Protein AF-A0A438FGP6-F1 (afdb_monomer)

Secondary structure (DSSP, 8-state):
-------------HHHHHHHHHHHHHHHTHHHHTTSEEEEEES-THHHHHTT-SS--HHHHHHHHHHTTSEEEEEE--GGG-HHHHHHHH------S---------TTHHHH--SS--TTHHHHHHHHH----TT--HHHHHHHHHHHTTEEEETTEEEEE-TTS-EEE---HHHHHHHHHHHHSTT----------

Radius of gyration: 23.8 Å; Cα contacts (8 Å, |Δi|>4): 118; chains: 1; bounding box: 54×70×53 Å

Structure (mmCIF, N/CA/C/O backbone):
data_AF-A0A438FGP6-F1
#
_entry.id   AF-A0A438FGP6-F1
#
loop_
_atom_site.group_PDB
_atom_site.id
_atom_site.type_symbol
_atom_site.label_atom_id
_atom_site.label_alt_id
_atom_site.label_comp_id
_atom_site.label_asym_id
_atom_site.label_entity_id
_atom_site.label_seq_id
_atom_site.pdbx_PDB_ins_code
_atom_site.Cartn_x
_atom_site.Cartn_y
_atom_site.Cartn_z
_atom_site.occupancy
_atom_site.B_iso_or_equiv
_atom_site.auth_seq_id
_atom_site.auth_comp_id
_atom_site.auth_asym_id
_atom_site.auth_atom_id
_atom_site.pdbx_PDB_model_num
ATOM 1 N N . MET A 1 1 ? 32.214 9.282 19.783 1.00 31.03 1 MET A N 1
ATOM 2 C CA . MET A 1 1 ? 31.264 10.407 19.892 1.00 31.03 1 MET A CA 1
ATOM 3 C C . MET A 1 1 ? 29.880 9.803 19.724 1.00 31.03 1 MET A C 1
ATOM 5 O O . MET A 1 1 ? 29.550 9.346 18.640 1.00 31.03 1 MET A O 1
ATOM 9 N N . GLN A 1 2 ? 29.180 9.620 20.843 1.00 30.45 2 GLN A N 1
ATOM 10 C CA . GLN A 1 2 ? 27.935 8.862 20.960 1.00 30.45 2 GLN A CA 1
ATOM 11 C C . GLN A 1 2 ? 26.776 9.736 20.455 1.00 30.45 2 GLN A C 1
ATOM 13 O O . GLN A 1 2 ? 26.395 10.686 21.133 1.00 30.45 2 GLN A O 1
ATOM 18 N N . ALA A 1 3 ? 26.237 9.461 19.268 1.00 31.70 3 ALA A N 1
ATOM 19 C CA . ALA A 1 3 ? 25.039 10.134 18.772 1.00 31.70 3 ALA A CA 1
ATOM 20 C C . ALA A 1 3 ? 23.804 9.261 19.047 1.00 31.70 3 ALA A C 1
ATOM 22 O O . ALA A 1 3 ? 23.460 8.378 18.274 1.00 31.70 3 ALA A O 1
ATOM 23 N N . ASN A 1 4 ? 23.199 9.498 20.213 1.00 30.03 4 ASN A N 1
ATOM 24 C CA . ASN A 1 4 ? 21.752 9.549 20.442 1.00 30.03 4 ASN A CA 1
ATOM 25 C C . ASN A 1 4 ? 20.864 8.529 19.684 1.00 30.03 4 ASN A C 1
ATOM 27 O O . ASN A 1 4 ? 20.203 8.872 18.709 1.00 30.03 4 ASN A O 1
ATOM 31 N N . ILE A 1 5 ? 20.765 7.298 20.197 1.00 36.38 5 ILE A N 1
ATOM 32 C CA . ILE A 1 5 ? 19.679 6.353 19.839 1.00 36.38 5 ILE A CA 1
ATOM 33 C C . ILE A 1 5 ? 18.475 6.497 20.801 1.00 36.38 5 ILE A C 1
ATOM 35 O O . ILE A 1 5 ? 17.412 5.917 20.602 1.00 36.38 5 ILE A O 1
ATOM 39 N N . GLU A 1 6 ? 18.568 7.359 21.813 1.00 34.00 6 GLU A N 1
ATOM 40 C CA . GLU A 1 6 ? 17.456 7.671 22.709 1.00 34.00 6 GLU A CA 1
ATOM 41 C C . GLU A 1 6 ? 16.771 8.975 22.290 1.00 34.00 6 GLU A C 1
ATOM 43 O O . GLU A 1 6 ? 17.178 10.050 22.722 1.00 34.00 6 GLU A O 1
ATOM 48 N N . ARG A 1 7 ? 15.738 8.886 21.437 1.00 31.00 7 ARG A N 1
ATOM 49 C CA . ARG A 1 7 ? 14.514 9.732 21.433 1.00 31.00 7 ARG A CA 1
ATOM 50 C C . ARG A 1 7 ? 13.788 9.651 20.091 1.00 31.00 7 ARG A C 1
ATOM 52 O O . ARG A 1 7 ? 13.713 10.609 19.331 1.00 31.00 7 ARG A O 1
ATOM 59 N N . SER A 1 8 ? 13.151 8.515 19.852 1.00 33.94 8 SER A N 1
ATOM 60 C CA . SER A 1 8 ? 11.838 8.532 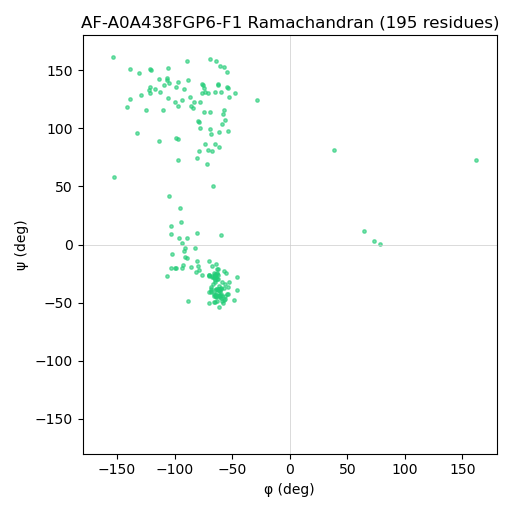19.209 1.00 33.94 8 SER A CA 1
ATOM 61 C C . SER A 1 8 ? 11.052 7.303 19.640 1.00 33.94 8 SER A C 1
ATOM 63 O O . SER A 1 8 ? 10.605 6.492 18.836 1.00 33.94 8 SER A O 1
ATOM 65 N N . SER A 1 9 ? 10.847 7.156 20.949 1.00 39.50 9 SER A N 1
ATOM 66 C CA . SER A 1 9 ? 9.599 6.564 21.419 1.00 39.50 9 SER A CA 1
ATOM 67 C C . SER A 1 9 ? 8.487 7.498 20.936 1.00 39.50 9 SER A C 1
ATOM 69 O O . SER A 1 9 ? 8.106 8.450 21.613 1.00 39.50 9 SER A O 1
ATOM 71 N N . LYS A 1 10 ? 8.057 7.314 19.681 1.00 55.91 10 LYS A N 1
ATOM 72 C CA . LYS A 1 10 ? 6.969 8.074 19.072 1.00 55.91 10 LYS A CA 1
ATOM 73 C C . LYS A 1 10 ? 5.758 7.884 19.989 1.00 55.91 10 LYS A C 1
ATOM 75 O O . LYS A 1 10 ? 5.194 6.797 20.066 1.00 55.91 10 LYS A O 1
ATOM 80 N N . ASN A 1 11 ? 5.386 8.920 20.737 1.00 64.38 11 ASN A N 1
ATOM 81 C CA . ASN A 1 11 ? 4.202 8.885 21.588 1.00 64.38 11 ASN A CA 1
ATOM 82 C C . ASN A 1 11 ? 2.970 8.966 20.680 1.00 64.38 11 ASN A C 1
ATOM 84 O O . ASN A 1 11 ? 2.489 10.057 20.380 1.00 64.38 11 ASN A O 1
ATOM 88 N N . TYR A 1 12 ? 2.505 7.820 20.178 1.00 67.56 12 TYR A N 1
ATOM 89 C CA . TYR A 1 12 ? 1.258 7.746 19.422 1.00 67.56 12 TYR A CA 1
ATOM 90 C C . TYR A 1 12 ? 0.080 7.947 20.365 1.00 67.56 12 TYR A C 1
ATOM 92 O O . TYR A 1 12 ? -0.039 7.276 21.396 1.00 67.56 12 TYR A O 1
ATOM 100 N N . THR A 1 13 ? -0.812 8.844 19.973 1.00 78.06 13 THR A N 1
ATOM 101 C CA . THR A 1 13 ? -2.144 8.936 20.568 1.00 78.06 13 THR A CA 1
ATOM 102 C C . THR A 1 13 ? -2.938 7.660 20.274 1.00 78.06 13 THR A C 1
ATOM 104 O O . THR A 1 13 ? -2.640 6.945 19.317 1.00 78.06 13 THR A O 1
ATOM 107 N N . THR A 1 14 ? -3.956 7.353 21.079 1.00 77.19 14 THR A N 1
ATOM 108 C CA . THR A 1 14 ? -4.804 6.162 20.882 1.00 77.19 14 THR A CA 1
ATOM 109 C C . THR A 1 14 ? -5.390 6.109 19.468 1.00 77.19 14 THR A C 1
ATOM 111 O O . THR A 1 14 ? -5.294 5.084 18.805 1.00 77.19 14 THR A O 1
ATOM 114 N N . THR A 1 15 ? -5.864 7.246 18.951 1.00 77.62 15 THR A N 1
ATOM 115 C CA . THR A 1 15 ? -6.381 7.359 17.579 1.00 77.62 15 THR A CA 1
ATOM 116 C C . THR A 1 15 ? -5.309 7.082 16.519 1.00 77.62 15 THR A C 1
ATOM 118 O O . THR A 1 15 ? -5.593 6.436 15.516 1.00 77.62 15 THR A O 1
ATOM 121 N N . GLU A 1 16 ? -4.064 7.529 16.724 1.00 79.25 16 GLU A N 1
ATOM 122 C CA . GLU A 1 16 ? -2.966 7.225 15.795 1.00 79.25 16 GLU A CA 1
ATOM 123 C C . GLU A 1 16 ? -2.592 5.739 15.810 1.00 79.25 16 GLU A C 1
ATOM 125 O O . GLU A 1 16 ? -2.273 5.194 14.760 1.00 79.25 16 GLU A O 1
A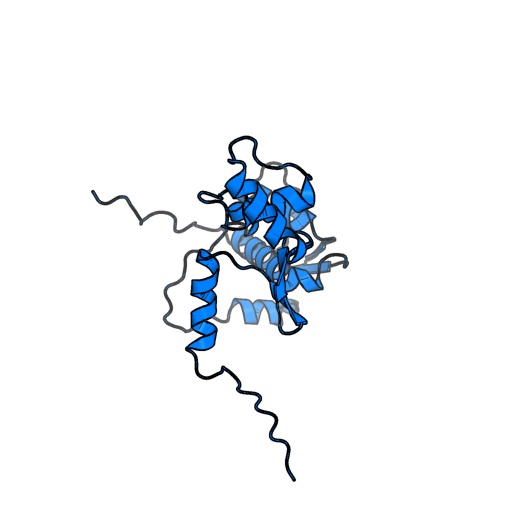TOM 130 N N . LYS A 1 17 ? -2.644 5.074 16.972 1.00 79.62 17 LYS A N 1
ATOM 131 C CA . LYS A 1 17 ? -2.367 3.631 17.074 1.00 79.62 17 LYS A CA 1
ATOM 132 C C . LYS A 1 17 ? -3.409 2.802 16.338 1.00 79.62 17 LYS A C 1
ATOM 134 O O . LYS A 1 17 ? -3.059 1.855 15.645 1.00 79.62 17 LYS A O 1
ATOM 139 N N . GLU A 1 18 ? -4.675 3.159 16.483 1.00 81.50 18 GLU A N 1
ATOM 140 C CA . GLU A 1 18 ? -5.752 2.443 15.808 1.00 81.50 18 GLU A CA 1
ATOM 141 C C . GLU A 1 18 ? -5.746 2.679 14.300 1.00 81.50 18 GLU A C 1
ATOM 143 O O . GLU A 1 18 ? -5.896 1.732 13.533 1.00 81.50 18 GLU A O 1
ATOM 148 N N . LEU A 1 19 ? -5.495 3.916 13.860 1.00 82.81 19 LEU A N 1
ATOM 149 C CA . LEU A 1 19 ? -5.315 4.206 12.439 1.00 82.81 19 LEU A CA 1
ATOM 150 C C . LEU A 1 19 ? -4.154 3.403 11.854 1.00 82.81 19 LEU A C 1
ATOM 152 O O . LEU A 1 19 ? -4.282 2.812 10.786 1.00 82.81 19 LEU A O 1
ATOM 156 N N . LEU A 1 20 ? -3.035 3.349 12.573 1.00 82.06 20 LEU A N 1
ATOM 157 C CA . LEU A 1 20 ? -1.886 2.561 12.164 1.00 82.06 20 LEU A CA 1
ATOM 158 C C . LEU A 1 20 ? -2.216 1.065 12.082 1.00 82.06 20 LEU A C 1
ATOM 160 O O . LEU A 1 20 ? -1.770 0.405 11.152 1.00 82.06 20 LEU A O 1
ATOM 164 N N . ALA A 1 21 ? -3.015 0.528 13.007 1.00 82.94 21 ALA A N 1
ATOM 165 C CA . ALA A 1 21 ? -3.455 -0.864 12.942 1.00 82.94 21 ALA A CA 1
ATOM 166 C C . ALA A 1 21 ? -4.277 -1.146 11.671 1.00 82.94 21 ALA A C 1
ATOM 168 O O . ALA A 1 21 ? -4.090 -2.186 11.040 1.00 82.94 21 ALA A O 1
ATOM 169 N N . VAL A 1 22 ? -5.134 -0.204 11.258 1.00 84.50 22 VAL A N 1
ATOM 170 C CA . VAL A 1 22 ? -5.880 -0.295 9.992 1.00 84.50 22 VAL A CA 1
ATOM 171 C C . VAL A 1 22 ? -4.930 -0.256 8.795 1.00 84.50 22 VAL A C 1
ATOM 173 O O . VAL A 1 22 ? -5.007 -1.134 7.940 1.00 84.50 22 VAL A O 1
ATOM 176 N N . VAL A 1 23 ? -4.011 0.713 8.750 1.00 85.62 23 VAL A N 1
ATOM 177 C CA . VAL A 1 23 ? -3.001 0.836 7.682 1.00 85.62 23 VAL A CA 1
ATOM 178 C C . VAL A 1 23 ? -2.176 -0.445 7.563 1.00 85.62 23 VAL A C 1
ATOM 180 O O . VAL A 1 23 ? -2.031 -0.985 6.470 1.00 85.62 23 VAL A O 1
ATOM 183 N N . PHE A 1 24 ? -1.701 -0.975 8.690 1.00 83.19 24 PHE A N 1
ATOM 184 C CA . PHE A 1 24 ? -0.925 -2.209 8.738 1.00 83.19 24 PHE A CA 1
ATOM 185 C C . PHE A 1 24 ? -1.717 -3.411 8.215 1.00 83.19 24 PHE A C 1
ATOM 187 O O . PHE A 1 24 ? -1.186 -4.211 7.450 1.00 83.19 24 PHE A O 1
ATOM 194 N N . ALA A 1 25 ? -2.988 -3.549 8.602 1.00 85.38 25 ALA A N 1
ATOM 195 C CA . ALA A 1 25 ? -3.833 -4.630 8.105 1.00 85.38 25 ALA A CA 1
ATOM 196 C C . ALA A 1 25 ? -4.057 -4.522 6.588 1.00 85.38 25 ALA A C 1
ATOM 198 O O . ALA A 1 25 ? -3.934 -5.520 5.880 1.00 85.38 25 ALA A O 1
ATOM 199 N N . LEU A 1 26 ? -4.345 -3.323 6.080 1.00 85.62 26 LEU A N 1
ATOM 200 C CA . LEU A 1 26 ? -4.570 -3.103 4.650 1.00 85.62 26 LEU A CA 1
ATOM 201 C C . LEU A 1 26 ? -3.318 -3.396 3.821 1.00 85.62 26 LEU A C 1
ATOM 203 O O . LEU A 1 26 ? -3.417 -4.100 2.821 1.00 85.62 26 LEU A O 1
ATOM 207 N N . ASP A 1 27 ? -2.146 -2.944 4.269 1.00 83.19 27 ASP A N 1
ATOM 208 C CA . ASP A 1 27 ? -0.874 -3.249 3.610 1.00 83.19 27 ASP A CA 1
ATOM 209 C C . ASP A 1 27 ? -0.567 -4.756 3.651 1.00 83.19 27 ASP A C 1
ATOM 211 O O . ASP A 1 27 ? -0.271 -5.383 2.631 1.00 83.19 27 ASP A O 1
ATOM 215 N N . LYS A 1 28 ? -0.758 -5.396 4.814 1.00 83.56 28 LYS A N 1
ATOM 216 C CA . LYS A 1 28 ? -0.515 -6.835 4.986 1.00 83.56 28 LYS A CA 1
ATOM 217 C C . LYS A 1 28 ? -1.370 -7.698 4.061 1.00 83.56 28 LYS A C 1
ATOM 219 O O . LYS A 1 28 ? -0.904 -8.734 3.583 1.00 83.56 28 LYS A O 1
ATOM 224 N N . PHE A 1 29 ? -2.615 -7.292 3.834 1.00 84.06 29 PHE A N 1
ATOM 225 C CA . PHE A 1 29 ? -3.568 -8.000 2.986 1.00 84.06 29 PHE A CA 1
ATOM 226 C C . PHE A 1 29 ? -3.739 -7.343 1.610 1.00 84.06 29 PHE A C 1
ATOM 228 O O . PHE A 1 29 ? -4.671 -7.701 0.891 1.00 84.06 29 PHE A O 1
ATOM 235 N N . ARG A 1 30 ? -2.826 -6.447 1.203 1.00 84.44 30 ARG A N 1
ATOM 236 C CA . ARG A 1 30 ? -2.913 -5.663 -0.041 1.00 84.44 30 ARG A CA 1
ATOM 237 C C . ARG A 1 30 ? -3.236 -6.529 -1.256 1.00 84.44 30 ARG A C 1
ATOM 239 O O . ARG A 1 30 ? -4.195 -6.246 -1.964 1.00 84.44 30 ARG A O 1
ATOM 246 N N . ALA A 1 31 ? -2.535 -7.649 -1.432 1.00 83.75 31 ALA A N 1
ATOM 247 C CA . ALA A 1 31 ? -2.749 -8.579 -2.549 1.00 83.75 31 ALA A CA 1
ATOM 248 C C . ALA A 1 31 ? -4.184 -9.144 -2.664 1.00 83.75 31 ALA A C 1
ATOM 250 O O . ALA A 1 31 ? -4.580 -9.577 -3.741 1.00 83.75 31 ALA A O 1
ATOM 251 N N . TYR A 1 32 ? -4.956 -9.147 -1.575 1.00 86.44 32 TYR A N 1
ATOM 252 C CA . TYR A 1 32 ? -6.350 -9.606 -1.551 1.00 86.44 32 TYR A CA 1
ATOM 253 C C . TYR A 1 32 ? -7.362 -8.460 -1.624 1.00 86.44 32 TYR A C 1
ATOM 255 O O . TYR A 1 32 ? -8.533 -8.692 -1.912 1.00 86.44 32 TYR A O 1
ATOM 263 N N . LEU A 1 33 ? -6.928 -7.246 -1.295 1.00 87.19 33 LEU A N 1
ATOM 264 C CA . LEU A 1 33 ? -7.794 -6.100 -1.042 1.00 87.19 33 LEU A CA 1
ATOM 265 C C . LEU A 1 33 ? -7.769 -5.072 -2.177 1.00 87.19 33 LEU A C 1
ATOM 267 O O . LEU A 1 33 ? -8.764 -4.378 -2.381 1.00 87.19 33 LEU A O 1
ATOM 271 N N . VAL A 1 34 ? -6.673 -4.986 -2.938 1.00 86.50 34 VAL A N 1
ATOM 272 C CA . VAL A 1 34 ? -6.586 -4.087 -4.097 1.00 86.50 34 VAL A CA 1
ATOM 273 C C . VAL A 1 34 ? -7.675 -4.435 -5.116 1.00 86.50 34 VAL A C 1
ATOM 275 O O . VAL A 1 34 ? -7.868 -5.594 -5.479 1.00 86.50 34 VAL A O 1
ATOM 278 N N . GLY A 1 35 ? -8.401 -3.411 -5.573 1.00 84.62 35 GLY A N 1
ATOM 279 C CA . GLY A 1 35 ? -9.484 -3.543 -6.553 1.00 84.62 35 GLY A CA 1
ATOM 280 C C . GLY A 1 35 ? -10.819 -4.051 -5.994 1.00 84.62 35 GLY A C 1
ATOM 281 O O . GLY A 1 35 ? -11.775 -4.180 -6.756 1.00 84.62 35 GLY A O 1
ATOM 282 N N . SER A 1 36 ? -10.909 -4.322 -4.688 1.00 88.62 36 SER A N 1
ATOM 283 C CA . SER A 1 36 ? -12.155 -4.705 -4.013 1.00 88.62 36 SER A CA 1
ATOM 284 C C . SER A 1 36 ? -12.703 -3.561 -3.160 1.00 88.62 36 SER A C 1
ATOM 286 O O . SER A 1 36 ? -11.941 -2.756 -2.632 1.00 88.62 36 SER A O 1
ATOM 288 N N . PHE A 1 37 ? -14.027 -3.520 -2.977 1.00 90.19 37 PHE A N 1
ATOM 289 C CA . PHE A 1 37 ? -14.664 -2.606 -2.026 1.00 90.19 37 PHE A CA 1
ATOM 290 C C . PHE A 1 37 ? -14.512 -3.137 -0.595 1.00 90.19 37 PHE A C 1
ATOM 292 O O . PHE A 1 37 ? -14.952 -4.248 -0.286 1.00 90.19 37 PHE A O 1
ATOM 299 N N . ILE A 1 38 ? -13.910 -2.342 0.287 1.00 90.44 38 ILE A N 1
ATOM 300 C CA . ILE A 1 38 ? -13.528 -2.746 1.644 1.00 90.44 38 ILE A CA 1
ATOM 301 C C . ILE A 1 38 ? -14.364 -1.982 2.662 1.00 90.44 38 ILE A C 1
ATOM 303 O O . ILE A 1 38 ? -14.443 -0.757 2.638 1.00 90.44 38 ILE A O 1
ATOM 307 N N . ILE A 1 39 ? -14.938 -2.694 3.631 1.00 88.94 39 ILE A N 1
ATOM 308 C CA . ILE A 1 39 ? -15.621 -2.072 4.769 1.00 88.94 39 ILE A CA 1
ATOM 309 C C . ILE A 1 39 ? -14.787 -2.308 6.024 1.00 88.94 39 ILE A C 1
ATOM 311 O O . ILE A 1 39 ? -14.637 -3.444 6.472 1.00 88.94 39 ILE A O 1
ATOM 315 N N . VAL A 1 40 ? -14.272 -1.228 6.610 1.00 87.56 40 VAL A N 1
ATOM 316 C CA . VAL A 1 40 ? -13.527 -1.275 7.872 1.00 87.56 40 VAL A CA 1
ATOM 317 C C . VAL A 1 40 ? -14.474 -0.919 9.009 1.00 87.56 40 VAL A C 1
ATOM 319 O O . VAL A 1 40 ? -15.020 0.184 9.048 1.00 87.56 40 VAL A O 1
ATOM 322 N N . PHE A 1 41 ? -14.661 -1.851 9.941 1.00 86.88 41 PHE A N 1
ATOM 323 C CA . PHE A 1 41 ? -15.410 -1.608 11.171 1.00 86.88 41 PHE A CA 1
ATOM 324 C C . PHE A 1 41 ? -14.456 -1.192 12.289 1.00 86.88 41 PHE A C 1
ATOM 326 O O . PHE A 1 41 ? -13.518 -1.918 12.608 1.00 86.88 41 PHE A O 1
ATOM 333 N N . THR A 1 42 ? -14.711 -0.036 12.893 1.00 84.31 42 THR A N 1
ATOM 334 C CA . THR A 1 42 ? -13.956 0.489 14.039 1.00 84.31 42 THR A CA 1
ATOM 335 C C . THR A 1 42 ? -14.920 0.939 15.126 1.00 84.31 42 THR A C 1
ATOM 337 O O . THR A 1 42 ? -16.014 1.402 14.824 1.00 84.31 42 THR A O 1
ATOM 340 N N . ASP A 1 43 ? -14.526 0.807 16.385 1.00 80.44 43 ASP A N 1
ATOM 341 C CA . ASP A 1 43 ? -15.237 1.348 17.544 1.00 80.44 43 ASP A CA 1
ATOM 342 C C . ASP A 1 43 ? -14.806 2.775 17.910 1.00 80.44 43 ASP A C 1
ATOM 344 O O . ASP A 1 43 ? -15.288 3.346 18.892 1.00 80.44 43 ASP A O 1
ATOM 348 N N . HIS A 1 44 ? -13.944 3.385 17.092 1.00 75.50 44 HIS A N 1
ATOM 349 C CA . HIS A 1 44 ? -13.432 4.728 17.302 1.00 75.50 44 HIS A CA 1
ATOM 350 C C . HIS A 1 44 ? -13.922 5.681 16.218 1.00 75.50 44 HIS A C 1
ATOM 352 O O . HIS A 1 44 ? -13.264 5.962 15.213 1.00 75.50 44 HIS A O 1
ATOM 358 N N . SER A 1 45 ? -15.081 6.271 16.496 1.00 71.12 45 SER A N 1
ATOM 359 C CA . SER A 1 45 ? -15.721 7.308 15.679 1.00 71.12 45 SER A CA 1
ATOM 360 C C . SER A 1 45 ? -14.793 8.439 15.200 1.00 71.12 45 SER A C 1
ATOM 362 O O . SER A 1 45 ? -15.024 8.999 14.129 1.00 71.12 45 SER A O 1
ATOM 364 N N . ALA A 1 46 ? -13.717 8.763 15.930 1.00 71.19 46 ALA A N 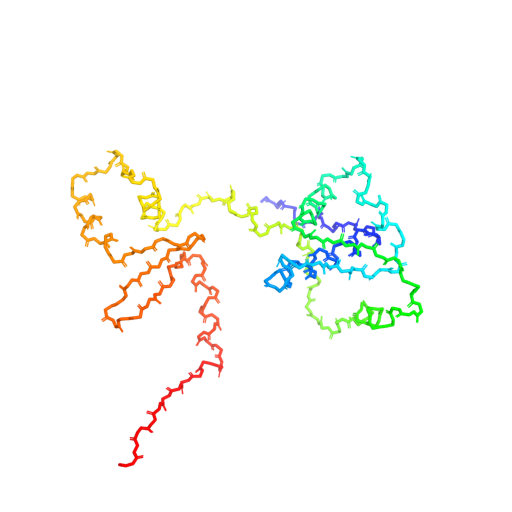1
ATOM 365 C CA . ALA A 1 46 ? -12.734 9.772 15.528 1.00 71.19 46 ALA A CA 1
ATOM 366 C C . ALA A 1 46 ? -12.005 9.427 14.215 1.00 71.19 46 ALA A C 1
ATOM 368 O O . ALA A 1 46 ? -11.658 10.341 13.467 1.00 71.19 46 ALA A O 1
ATOM 369 N N . LEU A 1 47 ? -11.827 8.140 13.888 1.00 74.81 47 LEU A N 1
ATOM 370 C CA . LEU A 1 47 ? -11.205 7.709 12.629 1.00 74.81 47 LEU A CA 1
ATOM 371 C C . LEU A 1 47 ? -12.036 8.105 11.406 1.00 74.81 47 LEU A C 1
ATOM 373 O O . LEU A 1 47 ? -11.471 8.464 10.374 1.00 74.81 47 LEU A O 1
ATOM 377 N N . LYS A 1 48 ? -13.369 8.141 11.540 1.00 75.44 48 LYS A N 1
ATOM 378 C CA . LYS A 1 48 ? -14.275 8.602 10.478 1.00 75.44 48 LYS A CA 1
ATOM 379 C C . LYS A 1 48 ? -13.983 10.048 10.068 1.00 75.44 48 LYS A C 1
ATOM 381 O O . LYS A 1 48 ? -14.045 10.379 8.890 1.00 75.44 48 LYS A O 1
ATOM 386 N N . TYR A 1 49 ? -13.657 10.899 11.040 1.00 71.62 49 TYR A N 1
ATOM 387 C CA . TYR A 1 49 ? -13.377 12.319 10.815 1.00 71.62 49 TYR A CA 1
ATOM 388 C C . TYR A 1 49 ? -11.921 12.586 10.424 1.00 71.62 49 TYR A C 1
ATOM 390 O O . TYR A 1 49 ? -11.612 13.637 9.860 1.00 71.62 49 TYR A O 1
ATOM 398 N N . LEU A 1 50 ? -11.021 11.645 10.709 1.00 71.56 50 LEU A N 1
ATOM 399 C CA . LEU A 1 50 ? -9.590 11.812 10.492 1.00 71.56 50 LEU A CA 1
ATOM 400 C C . LEU A 1 50 ? -9.244 11.863 8.996 1.00 71.56 50 LEU A C 1
ATOM 402 O O . LEU A 1 50 ? -8.464 12.720 8.595 1.00 71.56 50 LEU A O 1
ATOM 406 N N . LEU A 1 51 ? -9.910 11.052 8.166 1.00 67.38 51 LEU A N 1
ATOM 407 C CA . LEU A 1 51 ? -9.762 11.088 6.702 1.00 67.38 51 LEU A CA 1
ATOM 408 C C . LEU A 1 51 ? -10.244 12.402 6.067 1.00 67.38 51 LEU A C 1
ATOM 410 O O . LEU A 1 51 ? -9.784 12.779 4.996 1.00 67.38 51 LEU A O 1
ATOM 414 N N . THR A 1 52 ? -11.168 13.106 6.724 1.00 68.50 52 THR A N 1
ATOM 415 C CA . THR A 1 52 ? -11.733 14.372 6.227 1.00 68.50 52 THR A CA 1
ATOM 416 C C . THR A 1 52 ? -10.987 15.610 6.725 1.00 68.50 52 THR A C 1
ATOM 418 O O . THR A 1 52 ? -11.311 16.726 6.325 1.00 68.50 52 THR A O 1
ATOM 421 N N . LYS A 1 53 ? -10.010 15.449 7.627 1.00 68.56 53 LYS A N 1
ATOM 422 C CA . LYS A 1 53 ? -9.325 16.578 8.258 1.00 68.56 53 LYS A CA 1
ATOM 423 C C . LYS A 1 53 ? -8.163 17.066 7.389 1.00 68.56 53 LYS A C 1
ATOM 425 O O . LYS A 1 53 ? -7.202 16.340 7.169 1.00 68.56 53 LYS A O 1
ATOM 430 N N . GLN A 1 54 ? -8.239 18.326 6.960 1.00 54.62 54 GLN A N 1
ATOM 431 C CA . GLN A 1 54 ? -7.258 18.959 6.068 1.00 54.62 54 GLN A CA 1
ATOM 432 C C . GLN A 1 54 ? -5.944 19.355 6.786 1.00 54.62 54 GLN A C 1
ATOM 434 O O . GLN A 1 54 ? -4.883 19.341 6.169 1.00 54.62 54 GLN A O 1
ATOM 439 N N . ASP A 1 55 ? -5.988 19.610 8.103 1.00 55.78 55 ASP A N 1
ATOM 440 C CA . ASP A 1 55 ? -4.823 19.963 8.939 1.00 55.78 55 ASP A CA 1
ATOM 441 C C . ASP A 1 55 ? -4.252 18.747 9.683 1.00 55.78 55 ASP A C 1
ATOM 443 O O . ASP A 1 55 ? -4.432 18.560 10.896 1.00 55.78 55 ASP A O 1
ATOM 447 N N . ALA A 1 56 ? -3.585 17.881 8.929 1.00 63.88 56 ALA A N 1
ATOM 448 C CA . ALA A 1 56 ? -2.986 16.652 9.423 1.00 63.88 56 ALA A CA 1
ATOM 449 C C . ALA A 1 56 ? -1.455 16.794 9.527 1.00 63.88 56 ALA A C 1
ATOM 451 O O . ALA A 1 56 ? -0.802 17.365 8.657 1.00 63.88 56 ALA A O 1
ATOM 452 N N . LYS A 1 57 ? -0.851 16.262 10.603 1.00 74.00 57 LYS A N 1
ATOM 453 C CA . LYS A 1 57 ? 0.618 16.130 10.695 1.00 74.00 57 LYS A CA 1
ATOM 454 C C . LYS A 1 57 ? 1.121 15.367 9.464 1.00 74.00 57 LYS A C 1
ATOM 456 O O . LYS A 1 57 ? 0.433 14.451 9.023 1.00 74.00 57 LYS A O 1
ATOM 461 N N . ALA A 1 58 ? 2.332 15.655 8.982 1.00 76.19 58 ALA A N 1
ATOM 462 C CA . ALA A 1 58 ? 2.909 15.001 7.795 1.00 76.19 58 ALA A CA 1
ATOM 463 C C . ALA A 1 58 ? 2.741 13.464 7.795 1.00 76.19 58 ALA A C 1
ATOM 465 O O . ALA A 1 58 ? 2.380 12.875 6.783 1.00 76.19 58 ALA A O 1
ATOM 466 N N . ARG A 1 59 ? 2.885 12.825 8.965 1.00 76.69 59 ARG A N 1
ATOM 467 C CA . ARG A 1 59 ? 2.642 11.386 9.165 1.00 76.69 59 ARG A CA 1
ATOM 468 C C . ARG A 1 59 ? 1.205 10.935 8.861 1.00 76.69 59 ARG A C 1
ATOM 470 O O . ARG A 1 59 ? 1.013 9.905 8.230 1.00 76.69 59 ARG A O 1
ATOM 477 N N . LEU A 1 60 ? 0.205 11.693 9.305 1.00 77.38 60 LEU A N 1
ATOM 478 C CA . LEU A 1 60 ? -1.207 11.389 9.057 1.00 77.38 60 LEU A CA 1
ATOM 479 C C . LEU A 1 60 ? -1.560 11.567 7.578 1.00 77.38 60 LEU A C 1
ATOM 481 O O . LEU A 1 60 ? -2.256 10.724 7.028 1.00 77.38 60 LEU A O 1
ATOM 485 N N . ILE A 1 61 ? -1.039 12.618 6.931 1.00 80.06 61 ILE A N 1
ATOM 486 C CA . ILE A 1 61 ? -1.187 12.815 5.477 1.00 80.06 61 ILE A CA 1
ATOM 487 C C . ILE A 1 61 ? -0.650 11.593 4.735 1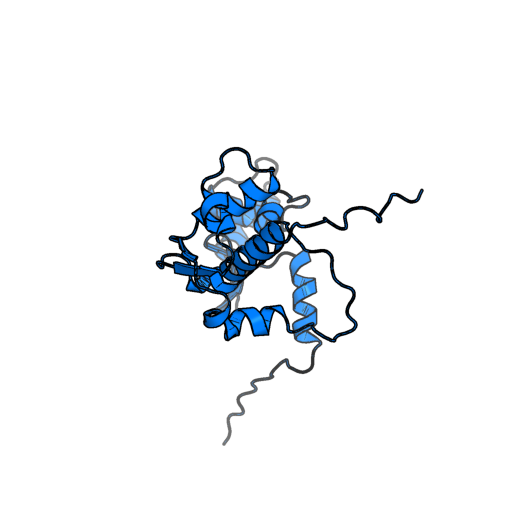.00 80.06 61 ILE A C 1
ATOM 489 O O . ILE A 1 61 ? -1.304 11.072 3.839 1.00 80.06 61 ILE A O 1
ATOM 493 N N . ARG A 1 62 ? 0.513 11.093 5.159 1.00 79.81 62 ARG A N 1
ATOM 494 C CA . ARG A 1 62 ? 1.139 9.912 4.573 1.00 79.81 62 ARG A CA 1
ATOM 495 C C . ARG A 1 62 ? 0.231 8.684 4.645 1.00 79.81 62 ARG A C 1
ATOM 497 O O . ARG A 1 62 ? -0.024 8.051 3.629 1.00 79.81 62 ARG A O 1
ATOM 504 N N . TRP A 1 63 ? -0.310 8.380 5.823 1.00 83.44 63 TRP A N 1
ATOM 505 C CA . TRP A 1 63 ? -1.262 7.279 5.984 1.00 83.44 63 TRP A CA 1
ATOM 506 C C . TRP A 1 63 ? -2.540 7.483 5.167 1.00 83.44 63 TRP A C 1
ATOM 508 O O . TRP A 1 63 ? -3.025 6.528 4.576 1.00 83.44 63 TRP A O 1
ATOM 518 N N . ILE A 1 64 ? -3.057 8.712 5.071 1.00 81.19 64 ILE A N 1
ATOM 519 C CA . ILE A 1 64 ? -4.217 9.023 4.223 1.00 81.19 64 ILE A CA 1
ATOM 520 C C . ILE A 1 64 ? -3.924 8.699 2.751 1.00 81.19 64 ILE A C 1
ATOM 522 O O . ILE A 1 64 ? -4.773 8.097 2.104 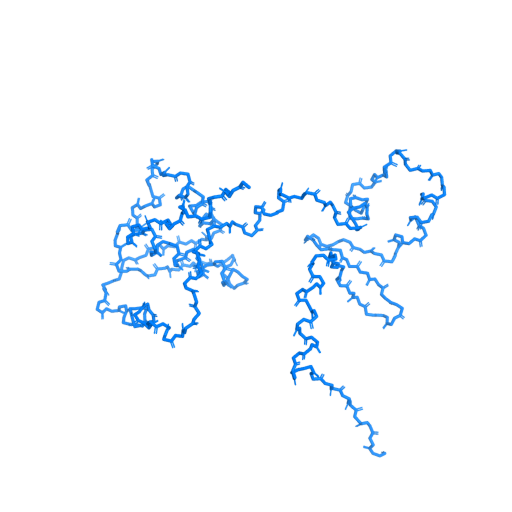1.00 81.19 64 ILE A O 1
ATOM 526 N N . LEU A 1 65 ? -2.738 9.037 2.233 1.00 81.56 65 LEU A N 1
ATOM 527 C CA . LEU A 1 65 ? -2.349 8.705 0.855 1.00 81.56 65 LEU A CA 1
ATOM 528 C C . LEU A 1 65 ? -2.331 7.190 0.604 1.00 81.56 65 LEU A C 1
ATOM 530 O O . LEU A 1 65 ? -2.807 6.747 -0.432 1.00 81.56 65 LEU A O 1
ATOM 534 N N . LEU A 1 66 ? -1.846 6.390 1.559 1.00 80.19 66 LEU A N 1
ATOM 535 C CA . LEU A 1 66 ? -1.877 4.923 1.448 1.00 80.19 66 LEU A CA 1
ATOM 536 C C . LEU A 1 66 ? -3.318 4.405 1.421 1.00 80.19 66 LEU A C 1
ATOM 538 O O . LEU A 1 66 ? -3.681 3.550 0.622 1.00 80.19 66 LEU A O 1
ATOM 542 N N . LEU A 1 67 ? -4.165 4.970 2.277 1.00 83.12 67 LEU A N 1
ATOM 543 C CA . LEU A 1 67 ? -5.576 4.619 2.338 1.00 83.12 67 LEU A CA 1
ATOM 544 C C . LEU A 1 67 ? -6.328 4.996 1.048 1.00 83.12 67 LEU A C 1
ATOM 546 O O . LEU A 1 67 ? -7.287 4.317 0.707 1.00 83.12 67 LEU A O 1
ATOM 550 N N . GLN A 1 68 ? -5.883 6.009 0.297 1.00 83.44 68 GLN A N 1
ATOM 551 C CA . GLN A 1 68 ? -6.484 6.374 -0.995 1.00 83.44 68 GLN A CA 1
ATOM 552 C C . GLN A 1 68 ? -6.286 5.324 -2.097 1.00 83.44 68 GLN A C 1
ATOM 554 O O . GLN A 1 68 ? -7.029 5.350 -3.075 1.00 83.44 68 GLN A O 1
ATOM 559 N N . GLU A 1 69 ? -5.328 4.402 -1.959 1.00 84.88 69 GLU A N 1
ATOM 560 C CA . GLU A 1 69 ? -5.151 3.291 -2.905 1.00 84.88 69 GLU A CA 1
ATOM 561 C C . GLU A 1 69 ? -6.342 2.314 -2.878 1.00 84.88 69 GLU A C 1
ATOM 563 O O . GLU A 1 69 ? -6.617 1.620 -3.858 1.00 84.88 69 GLU A O 1
ATOM 568 N N . PHE A 1 70 ? -7.075 2.268 -1.763 1.00 85.38 70 PHE A N 1
ATOM 569 C CA . PHE A 1 70 ? -8.155 1.318 -1.535 1.00 85.38 70 PHE A CA 1
ATOM 570 C C . PHE A 1 70 ? -9.534 1.982 -1.630 1.00 85.38 70 PHE A C 1
ATOM 572 O O . PHE A 1 70 ? -9.757 3.072 -1.101 1.00 85.38 70 PHE A O 1
ATOM 579 N N . ASP A 1 71 ? -10.504 1.276 -2.219 1.00 87.56 71 ASP A N 1
ATOM 580 C CA . ASP A 1 71 ? -11.916 1.674 -2.179 1.00 87.56 71 ASP A CA 1
ATOM 581 C C . ASP A 1 71 ? -12.522 1.289 -0.819 1.00 87.56 71 ASP A C 1
ATOM 583 O O . ASP A 1 71 ? -13.106 0.216 -0.644 1.00 87.56 71 ASP A O 1
ATOM 587 N N . LEU A 1 72 ? -12.272 2.132 0.189 1.00 87.56 72 LEU A N 1
ATOM 588 C CA . LEU A 1 72 ? -12.609 1.860 1.585 1.00 87.56 72 LEU A CA 1
ATOM 589 C C . LEU A 1 72 ? -13.801 2.675 2.093 1.00 87.56 72 LEU A C 1
ATOM 591 O O . LEU A 1 72 ? -13.942 3.874 1.853 1.00 87.56 72 LEU A O 1
ATOM 595 N N . GLN A 1 73 ? -14.606 2.035 2.938 1.00 86.94 73 GLN A N 1
ATOM 596 C CA . GLN A 1 73 ? -15.639 2.677 3.735 1.00 86.94 73 GLN A CA 1
ATOM 597 C C . GLN A 1 73 ? -15.441 2.363 5.219 1.00 86.94 73 GLN A C 1
ATOM 599 O O . GLN A 1 73 ? -15.598 1.223 5.658 1.00 86.94 73 GLN A O 1
ATOM 604 N N . ILE A 1 74 ? -15.157 3.395 6.018 1.00 84.81 74 ILE A N 1
ATOM 605 C CA . ILE A 1 74 ? -15.076 3.267 7.478 1.00 84.81 74 ILE A CA 1
ATOM 606 C C . ILE A 1 74 ? -16.483 3.368 8.073 1.00 84.81 74 ILE A C 1
ATOM 608 O O . ILE A 1 74 ? -17.183 4.369 7.888 1.00 84.81 74 ILE A O 1
ATOM 612 N N . ARG A 1 75 ? -16.894 2.336 8.812 1.00 85.12 75 ARG A N 1
ATOM 613 C CA . ARG A 1 75 ? -18.148 2.304 9.571 1.00 85.12 75 ARG A CA 1
ATOM 614 C C . ARG A 1 75 ? -17.854 2.171 11.059 1.00 85.12 75 ARG A C 1
ATOM 616 O O . ARG A 1 75 ? -17.053 1.338 11.473 1.00 85.12 75 ARG A O 1
ATOM 623 N N . ASP A 1 76 ? -18.540 2.987 11.849 1.00 81.75 76 ASP A N 1
ATOM 624 C CA . ASP A 1 76 ? -18.506 2.863 13.302 1.00 81.75 76 ASP A CA 1
ATOM 625 C C . ASP A 1 76 ? -19.317 1.630 13.724 1.00 81.75 76 ASP A C 1
ATOM 627 O O . ASP A 1 76 ? -20.441 1.424 13.252 1.00 81.75 76 ASP A O 1
ATOM 631 N N . LYS A 1 77 ? -18.733 0.794 14.577 1.00 81.06 77 LYS A N 1
ATOM 632 C CA . LYS A 1 77 ? -19.374 -0.364 15.193 1.00 81.06 77 LYS A CA 1
ATOM 633 C C . LYS A 1 77 ? -19.137 -0.278 16.689 1.00 81.06 77 LYS A C 1
ATOM 635 O O . LYS A 1 77 ? -17.998 -0.149 17.118 1.00 81.06 77 LYS A O 1
ATOM 640 N N . LYS A 1 78 ? -20.189 -0.391 17.502 1.00 79.62 78 LYS A N 1
ATOM 641 C CA . LYS A 1 78 ? -20.037 -0.333 18.963 1.00 79.62 78 LYS A CA 1
ATOM 642 C C . LYS A 1 78 ? -19.018 -1.377 19.432 1.00 79.62 78 LYS A C 1
ATOM 644 O O . LYS A 1 78 ? -19.111 -2.535 19.029 1.00 79.62 78 LYS A O 1
ATOM 649 N N . GLY A 1 79 ? -18.116 -0.997 20.341 1.00 70.44 79 GLY A N 1
ATOM 650 C CA . GLY A 1 79 ? -17.070 -1.892 20.863 1.00 70.44 79 GLY A CA 1
ATOM 651 C C . GLY A 1 79 ? -17.607 -3.221 21.414 1.00 70.44 79 GLY A C 1
ATOM 652 O O . GLY A 1 79 ? -16.998 -4.266 21.211 1.00 70.44 79 GLY A O 1
ATOM 653 N N . VAL A 1 80 ? -18.819 -3.220 21.987 1.00 68.69 80 VAL A N 1
ATOM 654 C CA . VAL A 1 80 ? -19.512 -4.438 22.464 1.00 68.69 80 VAL A CA 1
ATOM 655 C C . VAL A 1 80 ? -19.834 -5.454 21.362 1.00 68.69 80 VAL A C 1
ATOM 657 O O . VAL A 1 80 ? -20.027 -6.629 21.650 1.00 68.69 80 VAL A O 1
ATOM 660 N N . GLU A 1 81 ? -19.875 -5.031 20.100 1.00 76.94 81 GLU A N 1
ATOM 661 C CA . GLU A 1 81 ? -20.062 -5.900 18.936 1.00 76.94 81 GLU A CA 1
ATOM 662 C C . GLU A 1 81 ? -18.745 -6.162 18.185 1.00 76.94 81 GLU A C 1
ATOM 664 O O . GLU A 1 81 ? -18.711 -6.986 17.266 1.00 76.94 81 GLU A O 1
ATOM 669 N N . ASN A 1 82 ? -17.661 -5.469 18.548 1.00 79.94 82 ASN A N 1
ATOM 670 C CA . ASN A 1 82 ? -16.326 -5.621 17.968 1.00 79.94 82 ASN A CA 1
ATOM 671 C C . ASN A 1 82 ? -15.437 -6.571 18.796 1.00 79.94 82 ASN A C 1
ATOM 673 O O . ASN A 1 82 ? -14.221 -6.415 18.858 1.00 79.94 82 ASN A O 1
ATOM 677 N N . VAL A 1 83 ? -16.055 -7.572 19.435 1.00 79.00 83 VAL A N 1
ATOM 678 C CA . VAL A 1 83 ? -15.424 -8.452 20.438 1.00 79.00 83 VAL A CA 1
ATOM 679 C C . VAL A 1 83 ? -14.183 -9.168 19.903 1.00 79.00 83 VAL A C 1
ATOM 681 O O . VAL A 1 83 ? -13.208 -9.320 20.628 1.00 79.00 83 VAL A O 1
ATOM 684 N N . VAL A 1 84 ? -14.191 -9.594 18.635 1.00 81.06 84 VAL A N 1
ATOM 685 C CA . VAL A 1 84 ? -13.044 -10.294 18.030 1.00 81.06 84 VAL A CA 1
ATOM 686 C C . VAL A 1 84 ? -11.834 -9.367 17.923 1.00 81.06 84 VAL A C 1
ATOM 688 O O . VAL A 1 84 ? -10.746 -9.740 18.351 1.00 81.06 84 VAL A O 1
ATOM 691 N N . ALA A 1 85 ? -12.017 -8.158 17.386 1.00 79.12 85 ALA A N 1
ATOM 692 C CA . ALA A 1 85 ? -10.928 -7.197 17.248 1.00 79.12 85 ALA A CA 1
ATOM 693 C C . ALA A 1 85 ? -10.459 -6.676 18.613 1.00 79.12 85 ALA A C 1
ATOM 695 O O . ALA A 1 85 ? -9.256 -6.574 18.833 1.00 79.12 85 ALA A O 1
ATOM 696 N N . ASP A 1 86 ? -11.383 -6.423 19.547 1.00 80.12 86 ASP A N 1
ATOM 697 C CA . ASP A 1 86 ? -11.054 -6.027 20.921 1.00 80.12 86 ASP A CA 1
ATOM 698 C C . ASP A 1 86 ? -10.226 -7.114 21.623 1.00 80.12 86 ASP A C 1
ATOM 700 O O . ASP A 1 86 ? -9.182 -6.827 22.206 1.00 80.12 86 ASP A O 1
ATOM 704 N N . HIS A 1 87 ? -10.621 -8.384 21.484 1.00 82.06 87 HIS A N 1
ATOM 705 C CA . HIS A 1 87 ? -9.867 -9.498 22.047 1.00 82.06 87 HIS A CA 1
ATOM 706 C C . HIS A 1 87 ? -8.471 -9.613 21.423 1.00 82.06 87 HIS A C 1
ATOM 708 O O . HIS A 1 87 ? -7.485 -9.667 22.155 1.00 82.06 87 HIS A O 1
ATOM 714 N N . LEU A 1 88 ? -8.364 -9.576 20.089 1.00 80.31 88 LEU A N 1
ATOM 715 C CA . LEU A 1 88 ? -7.079 -9.634 19.382 1.00 80.31 88 LEU A CA 1
ATOM 716 C C . LEU A 1 88 ? -6.166 -8.450 19.726 1.00 80.31 88 LEU A C 1
ATO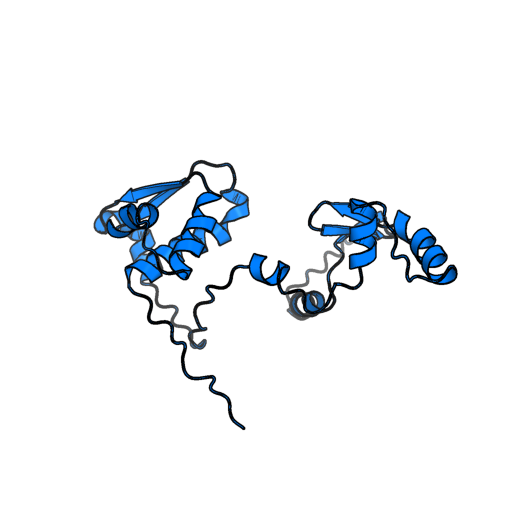M 718 O O . LEU A 1 88 ? -4.967 -8.638 19.904 1.00 80.31 88 LEU A O 1
ATOM 722 N N . SER A 1 89 ? -6.722 -7.246 19.877 1.00 76.56 89 SER A N 1
ATOM 723 C CA . SER A 1 89 ? -5.961 -6.055 20.263 1.00 76.56 89 SER A CA 1
ATOM 724 C C . SER A 1 89 ? -5.480 -6.103 21.717 1.00 76.56 89 SER A C 1
ATOM 726 O O . SER A 1 89 ? -4.498 -5.439 22.051 1.00 76.56 89 SER A O 1
ATOM 728 N N . ARG A 1 90 ? -6.176 -6.840 22.592 1.00 75.50 90 ARG A N 1
ATOM 729 C CA . ARG A 1 90 ? -5.832 -7.008 24.015 1.00 75.50 90 ARG A CA 1
ATOM 730 C C . ARG A 1 90 ? -4.937 -8.204 24.293 1.00 75.50 90 ARG A C 1
ATOM 732 O O . ARG A 1 90 ? -4.432 -8.306 25.412 1.00 75.50 90 ARG A O 1
ATOM 739 N N . LEU A 1 91 ? -4.733 -9.094 23.320 1.00 74.25 91 LEU A N 1
ATOM 740 C CA . LEU A 1 91 ? -3.740 -10.157 23.415 1.00 74.25 91 LEU A CA 1
ATOM 741 C C . LEU A 1 91 ? -2.350 -9.515 23.468 1.00 74.25 91 LEU A C 1
ATOM 743 O O . LEU A 1 91 ? -1.677 -9.324 22.459 1.00 74.25 91 LEU A O 1
ATOM 747 N N . ALA A 1 92 ? -1.923 -9.161 24.681 1.00 54.06 92 ALA A N 1
ATOM 748 C CA . ALA A 1 92 ? -0.541 -8.844 24.964 1.00 54.06 92 ALA A CA 1
ATOM 749 C C . ALA A 1 92 ? 0.267 -10.077 24.568 1.00 54.06 92 ALA A C 1
ATOM 751 O O . ALA A 1 92 ? 0.124 -11.141 25.175 1.00 54.06 92 ALA A O 1
ATOM 752 N N . ILE A 1 93 ? 1.081 -9.950 23.521 1.00 56.50 93 ILE A N 1
ATOM 753 C CA . ILE A 1 93 ? 2.066 -10.964 23.173 1.00 56.50 93 ILE A CA 1
ATOM 754 C C . ILE A 1 93 ? 2.999 -11.047 24.383 1.00 56.50 93 ILE A C 1
ATOM 756 O O . ILE A 1 93 ? 3.892 -10.221 24.558 1.00 56.50 93 ILE A O 1
ATOM 760 N N . ALA A 1 94 ? 2.742 -12.014 25.263 1.00 43.03 94 ALA A N 1
ATOM 761 C CA . ALA A 1 94 ? 3.620 -12.395 26.353 1.00 43.03 94 ALA A CA 1
ATOM 762 C C . ALA A 1 94 ? 4.827 -13.108 25.739 1.00 43.03 94 ALA A C 1
ATOM 764 O O . ALA A 1 94 ? 4.979 -14.322 25.831 1.00 43.03 94 ALA A O 1
ATOM 765 N N . HIS A 1 95 ? 5.655 -12.356 25.026 1.00 44.12 95 HIS A N 1
ATOM 766 C CA . HIS A 1 95 ? 6.921 -12.847 24.534 1.00 44.12 95 HIS A CA 1
ATOM 767 C C . HIS A 1 95 ? 7.962 -11.756 24.721 1.00 44.12 95 HIS A C 1
ATOM 769 O O . HIS A 1 95 ? 7.787 -10.620 24.289 1.00 44.12 95 HIS A O 1
ATOM 775 N N . ASN A 1 96 ? 9.037 -12.132 25.409 1.00 43.53 96 ASN A N 1
ATOM 776 C CA . ASN A 1 96 ? 10.211 -11.331 25.738 1.00 43.53 96 ASN A CA 1
ATOM 777 C C . ASN A 1 96 ? 11.034 -10.951 24.492 1.00 43.53 96 ASN A C 1
ATOM 779 O O . ASN A 1 96 ? 12.240 -11.168 24.443 1.00 43.53 96 ASN A O 1
ATOM 783 N N . SER A 1 97 ? 10.404 -10.410 23.457 1.00 42.22 97 SER A N 1
ATOM 784 C CA . SER A 1 97 ? 11.089 -9.682 22.399 1.00 42.22 97 SER A CA 1
ATOM 785 C C . SER A 1 97 ? 10.910 -8.209 22.707 1.00 42.22 97 SER A C 1
ATOM 787 O O . SER A 1 97 ? 9.774 -7.754 22.842 1.00 42.22 97 SER A O 1
ATOM 789 N N . HIS A 1 98 ? 12.022 -7.486 22.850 1.00 46.97 98 HIS A N 1
ATOM 790 C CA . HIS A 1 98 ? 12.064 -6.026 22.848 1.00 46.97 98 HIS A CA 1
ATOM 791 C C . HIS A 1 98 ? 10.921 -5.459 22.001 1.00 46.97 98 HIS A C 1
ATOM 793 O O . HIS A 1 98 ? 10.796 -5.847 20.841 1.00 46.97 98 HIS A O 1
ATOM 799 N N . VAL A 1 99 ? 10.088 -4.586 22.583 1.00 50.44 99 VAL A N 1
ATOM 800 C CA . VAL A 1 99 ? 9.094 -3.804 21.837 1.00 50.44 99 VAL A CA 1
ATOM 801 C C . VAL A 1 99 ? 9.866 -3.098 20.733 1.00 50.44 99 VAL A C 1
ATOM 803 O O . VAL A 1 99 ? 10.551 -2.107 20.990 1.00 50.44 99 VAL A O 1
ATOM 806 N N . LEU A 1 100 ? 9.850 -3.674 19.531 1.00 52.91 100 LEU A N 1
ATOM 807 C CA . LEU A 1 100 ? 10.520 -3.066 18.402 1.00 52.91 100 LEU A CA 1
ATOM 808 C C . LEU A 1 100 ? 9.828 -1.722 18.175 1.00 52.91 100 LEU A C 1
ATOM 810 O O . LEU A 1 100 ? 8.601 -1.633 18.318 1.00 52.91 100 LEU A O 1
ATOM 814 N N . PRO A 1 101 ? 10.594 -0.658 17.896 1.00 58.12 101 PRO A N 1
ATOM 815 C CA . PRO A 1 101 ? 9.996 0.617 17.561 1.00 58.12 101 PRO A CA 1
ATOM 816 C C . PRO A 1 101 ? 9.009 0.399 16.414 1.00 58.12 101 PRO A C 1
ATOM 818 O O . PRO A 1 101 ? 9.294 -0.327 15.462 1.00 58.12 101 PRO A O 1
ATOM 821 N N . ILE A 1 102 ? 7.826 0.995 16.547 1.00 63.62 102 ILE A N 1
ATOM 822 C CA . ILE A 1 102 ? 6.800 0.955 15.511 1.00 63.62 102 ILE A CA 1
ATOM 823 C C . ILE A 1 102 ? 7.415 1.523 14.226 1.00 63.62 102 ILE A C 1
ATOM 825 O O . ILE A 1 102 ? 7.809 2.694 14.186 1.00 63.62 102 ILE A O 1
ATOM 829 N N . ASN A 1 103 ? 7.527 0.673 13.206 1.00 64.75 103 ASN A N 1
ATOM 830 C CA . ASN A 1 103 ? 8.015 1.070 11.898 1.00 64.75 103 ASN A CA 1
ATOM 831 C C . ASN A 1 103 ? 6.872 1.765 11.135 1.00 64.75 103 ASN A C 1
ATOM 833 O O . ASN A 1 103 ? 5.922 1.102 10.729 1.00 64.75 103 ASN A O 1
ATOM 837 N N . ASP A 1 104 ? 6.949 3.094 10.990 1.00 65.75 104 ASP A N 1
ATOM 838 C CA . ASP A 1 104 ? 6.006 3.879 10.165 1.00 65.75 104 ASP A CA 1
ATOM 839 C C . ASP A 1 104 ? 6.532 4.080 8.732 1.00 65.75 104 ASP A C 1
ATOM 841 O O . ASP A 1 104 ? 5.908 4.809 7.953 1.00 65.75 104 ASP A O 1
ATOM 845 N N . ASP A 1 105 ? 7.704 3.534 8.403 1.00 66.88 105 ASP A N 1
ATOM 846 C CA . ASP A 1 105 ? 8.353 3.799 7.126 1.00 66.88 105 ASP A CA 1
ATOM 847 C C . ASP A 1 105 ? 7.629 3.022 6.022 1.00 66.88 105 ASP A C 1
ATOM 849 O O . ASP A 1 105 ? 7.227 1.869 6.198 1.00 66.88 105 ASP A O 1
ATOM 853 N N . PHE A 1 106 ? 7.412 3.670 4.877 1.00 59.88 106 PHE A N 1
ATOM 854 C CA . PHE A 1 106 ? 6.721 3.027 3.761 1.00 59.88 106 PHE A CA 1
ATOM 855 C C . PHE A 1 106 ? 7.691 2.072 3.078 1.00 59.88 106 PHE A C 1
ATOM 857 O O . PHE A 1 106 ? 8.819 2.487 2.799 1.00 59.88 106 PHE A O 1
ATOM 864 N N . PRO A 1 107 ? 7.240 0.865 2.698 1.00 55.91 107 PRO A N 1
ATOM 865 C CA . PRO A 1 107 ? 8.054 -0.060 1.914 1.00 55.91 107 PRO A CA 1
ATOM 866 C C . PRO A 1 107 ? 8.604 0.597 0.638 1.00 55.91 107 PRO A C 1
ATOM 868 O O . PRO A 1 107 ? 9.741 0.368 0.242 1.00 55.91 107 PRO A O 1
ATOM 871 N N . GLU A 1 108 ? 7.801 1.470 0.028 1.00 52.59 108 GLU A N 1
ATOM 872 C CA . GLU A 1 108 ? 8.123 2.182 -1.209 1.00 52.59 108 GLU A CA 1
ATOM 873 C C . GLU A 1 108 ? 9.030 3.405 -0.998 1.00 52.59 108 GLU A C 1
ATOM 875 O O . GLU A 1 108 ? 9.642 3.888 -1.942 1.00 52.59 108 GLU A O 1
ATOM 880 N N . GLU A 1 109 ? 9.216 3.894 0.233 1.00 49.97 109 GLU A N 1
ATOM 881 C CA . GLU A 1 109 ? 10.181 4.979 0.466 1.00 49.97 109 GLU A CA 1
ATOM 882 C C . GLU A 1 109 ? 11.629 4.493 0.304 1.00 49.97 109 GLU A C 1
ATOM 884 O O . GLU A 1 109 ? 12.492 5.262 -0.120 1.00 49.97 109 GLU A O 1
ATOM 889 N N . SER A 1 110 ? 11.884 3.196 0.525 1.00 52.91 110 SER A N 1
ATOM 890 C CA . SER A 1 110 ? 13.163 2.565 0.180 1.00 52.91 110 SER A CA 1
ATOM 891 C C . SER A 1 110 ? 13.448 2.574 -1.325 1.00 52.91 110 SER A C 1
ATOM 893 O O . SER A 1 110 ? 14.617 2.584 -1.699 1.00 52.91 110 SER A O 1
ATOM 895 N N . LEU A 1 111 ? 12.430 2.646 -2.199 1.00 49.78 111 LEU A N 1
ATOM 896 C CA . LEU A 1 111 ? 12.648 2.768 -3.651 1.00 49.78 111 LEU A CA 1
ATOM 897 C C . LEU A 1 111 ? 13.278 4.119 -4.029 1.00 49.78 111 LEU A C 1
ATOM 899 O O . LEU A 1 111 ? 14.023 4.195 -5.004 1.00 49.78 111 LEU A O 1
ATOM 903 N N . MET A 1 112 ? 13.038 5.170 -3.238 1.00 47.12 112 MET A N 1
ATOM 904 C CA . MET A 1 112 ? 13.620 6.506 -3.441 1.00 47.12 112 MET A CA 1
ATOM 905 C C . MET A 1 112 ? 14.976 6.681 -2.732 1.00 47.12 112 MET A C 1
ATOM 907 O O . MET A 1 112 ? 15.690 7.647 -2.994 1.00 47.12 112 MET A O 1
ATOM 911 N N . LEU A 1 113 ? 15.343 5.737 -1.859 1.00 49.22 113 LEU A N 1
ATOM 912 C CA . LEU A 1 113 ? 16.598 5.677 -1.102 1.00 49.22 113 LEU A CA 1
ATOM 913 C C . LEU A 1 113 ? 17.551 4.622 -1.692 1.00 49.22 113 LEU A C 1
ATOM 915 O O . LEU A 1 113 ? 18.208 3.871 -0.976 1.00 49.22 113 LEU A O 1
ATOM 919 N N . LEU A 1 114 ? 17.647 4.560 -3.023 1.00 52.00 114 LEU A N 1
ATOM 920 C CA . LEU A 1 114 ? 18.688 3.785 -3.698 1.00 52.00 114 LEU A CA 1
ATOM 921 C C . LEU A 1 114 ? 20.049 4.477 -3.508 1.00 52.00 114 LEU A C 1
ATOM 923 O O . LEU A 1 114 ? 20.533 5.179 -4.392 1.00 52.00 114 LEU A O 1
ATOM 927 N N . GLU A 1 115 ? 20.693 4.262 -2.356 1.00 57.16 115 GLU A N 1
ATOM 928 C CA . GLU A 1 115 ? 22.106 4.631 -2.159 1.00 57.16 115 GLU A CA 1
ATOM 929 C C . GLU A 1 115 ? 23.019 3.861 -3.131 1.00 57.16 115 GLU A C 1
ATOM 931 O O . GLU A 1 115 ? 24.088 4.343 -3.512 1.00 57.16 115 GLU A O 1
ATOM 936 N N . LYS A 1 116 ? 22.582 2.671 -3.573 1.00 66.44 116 LYS A N 1
ATOM 937 C CA . LYS A 1 116 ? 23.306 1.802 -4.501 1.00 66.44 116 LYS A CA 1
ATOM 938 C C . LYS A 1 116 ? 22.345 1.133 -5.482 1.00 66.44 116 LYS A C 1
ATOM 940 O O . LYS A 1 116 ? 21.483 0.356 -5.092 1.00 66.44 116 LYS A O 1
ATOM 945 N N . ALA A 1 117 ? 22.512 1.409 -6.773 1.00 71.94 117 ALA A N 1
ATOM 946 C CA . ALA A 1 117 ? 21.752 0.726 -7.816 1.00 71.94 117 ALA A CA 1
ATOM 947 C C . ALA A 1 117 ? 22.058 -0.789 -7.809 1.00 71.94 117 ALA A C 1
ATOM 949 O O . ALA A 1 117 ? 23.234 -1.163 -7.702 1.00 71.94 117 ALA A O 1
ATOM 950 N N . PRO A 1 118 ? 21.049 -1.672 -7.955 1.00 80.88 118 PRO A N 1
ATOM 951 C CA . PRO A 1 118 ? 21.289 -3.109 -8.027 1.00 80.88 118 PRO A CA 1
ATOM 952 C C . PRO A 1 118 ? 22.177 -3.444 -9.231 1.00 80.88 118 PRO A C 1
ATOM 954 O O . PRO A 1 118 ? 22.160 -2.748 -10.248 1.00 80.88 118 PRO A O 1
ATOM 957 N N . TRP A 1 119 ? 22.922 -4.553 -9.159 1.00 85.62 119 TRP A N 1
ATOM 958 C CA . TRP A 1 119 ? 23.873 -4.955 -10.211 1.00 85.62 119 TRP A CA 1
ATOM 959 C C . TRP A 1 119 ? 23.233 -5.077 -11.607 1.00 85.62 119 TRP A C 1
ATOM 961 O O . TRP A 1 119 ? 23.913 -4.948 -12.625 1.00 85.62 119 TRP A O 1
ATOM 971 N N . TYR A 1 120 ? 21.920 -5.318 -11.661 1.00 85.12 120 TYR A N 1
ATOM 972 C CA . TYR A 1 120 ? 21.143 -5.459 -12.888 1.00 85.12 120 TYR A CA 1
ATOM 973 C C . TYR A 1 120 ? 20.424 -4.175 -13.336 1.00 85.12 120 TYR A C 1
ATOM 975 O O . TYR A 1 120 ? 19.679 -4.221 -14.313 1.00 85.12 120 TYR A O 1
ATOM 983 N N . ALA A 1 121 ? 20.637 -3.027 -12.683 1.00 86.94 121 ALA A N 1
ATOM 984 C CA . ALA A 1 121 ? 19.942 -1.774 -13.002 1.00 86.94 121 ALA A CA 1
ATOM 985 C C . ALA A 1 121 ? 20.078 -1.383 -14.483 1.00 86.94 121 ALA A C 1
ATOM 987 O O . ALA A 1 121 ? 19.097 -1.045 -15.134 1.00 86.94 121 ALA A O 1
ATOM 988 N N . HIS A 1 122 ? 21.274 -1.524 -15.063 1.00 87.44 122 HIS A N 1
ATOM 989 C CA . HIS A 1 122 ? 21.492 -1.230 -16.483 1.00 87.44 122 HIS A CA 1
ATOM 990 C C . HIS A 1 122 ? 20.750 -2.182 -17.434 1.00 87.44 122 HIS A C 1
ATOM 992 O O . HIS A 1 122 ? 20.391 -1.780 -18.537 1.00 87.44 122 HIS A O 1
ATOM 998 N N . ILE A 1 123 ? 20.512 -3.432 -17.020 1.00 88.69 123 ILE A N 1
ATOM 999 C CA . ILE A 1 123 ? 19.722 -4.402 -17.791 1.00 88.69 123 ILE A CA 1
ATOM 1000 C C . ILE A 1 123 ? 18.252 -3.979 -17.784 1.00 88.69 123 ILE A C 1
ATOM 1002 O O . ILE A 1 123 ? 17.648 -3.881 -18.848 1.00 88.69 123 ILE A O 1
ATOM 1006 N N . ALA A 1 124 ? 17.705 -3.693 -16.599 1.00 87.75 124 ALA A N 1
ATOM 1007 C CA . ALA A 1 124 ? 16.326 -3.236 -16.442 1.00 87.75 124 ALA A CA 1
ATOM 1008 C C . ALA A 1 124 ? 16.079 -1.935 -17.221 1.00 87.75 124 ALA A C 1
ATOM 1010 O O . ALA A 1 124 ? 15.164 -1.877 -18.038 1.00 87.75 124 ALA A O 1
ATOM 1011 N N . ASN A 1 125 ? 16.960 -0.943 -17.060 1.00 89.56 125 ASN A N 1
ATOM 1012 C CA . ASN A 1 125 ? 16.856 0.336 -17.759 1.00 89.56 125 ASN A CA 1
ATOM 1013 C C . ASN A 1 125 ? 16.839 0.147 -19.279 1.00 89.56 125 ASN A C 1
ATOM 1015 O O . ASN A 1 125 ? 15.947 0.669 -19.930 1.00 89.56 125 ASN A O 1
ATOM 1019 N N . TYR A 1 126 ? 17.752 -0.651 -19.844 1.00 90.75 126 TYR A N 1
ATOM 1020 C CA . TYR A 1 126 ? 17.771 -0.908 -21.288 1.00 90.75 126 TYR A CA 1
ATOM 1021 C C . TYR A 1 126 ? 16.502 -1.613 -21.788 1.00 90.75 126 TYR A C 1
ATOM 1023 O O . TYR A 1 126 ? 16.012 -1.287 -22.865 1.00 90.75 126 TYR A O 1
ATOM 1031 N N . LEU A 1 127 ? 15.955 -2.569 -21.030 1.00 88.44 127 LEU A N 1
ATOM 1032 C CA . LEU A 1 127 ? 14.727 -3.272 -21.421 1.00 88.44 127 LEU A CA 1
ATOM 1033 C C . LEU A 1 127 ? 13.493 -2.356 -21.407 1.00 88.44 127 LEU A C 1
ATOM 1035 O O . LEU A 1 127 ? 12.557 -2.605 -22.161 1.00 88.44 127 LEU A O 1
ATOM 1039 N N . VAL A 1 128 ? 13.506 -1.303 -20.586 1.00 87.44 128 VAL A N 1
ATOM 1040 C CA . VAL A 1 128 ? 12.422 -0.313 -20.495 1.00 87.44 128 VAL A CA 1
ATOM 1041 C C . VAL A 1 128 ? 12.603 0.827 -21.500 1.00 87.44 128 VAL A C 1
ATOM 1043 O O . VAL A 1 128 ? 11.660 1.186 -22.199 1.00 87.44 128 VAL A O 1
ATOM 1046 N N . THR A 1 129 ? 13.800 1.414 -21.575 1.00 87.06 129 THR A N 1
ATOM 1047 C CA . THR A 1 129 ? 14.056 2.647 -22.339 1.00 87.06 129 THR A CA 1
ATOM 1048 C C . THR A 1 129 ? 14.682 2.400 -23.709 1.00 87.06 129 THR A C 1
ATOM 1050 O O . THR A 1 129 ? 14.625 3.268 -24.574 1.00 87.06 129 THR A O 1
ATOM 1053 N N . GLY A 1 130 ? 15.305 1.239 -23.924 1.00 86.38 130 GLY A N 1
ATOM 1054 C CA . GLY A 1 130 ? 16.109 0.949 -25.114 1.00 86.38 130 GLY A CA 1
ATOM 1055 C C . GLY A 1 130 ? 17.465 1.664 -25.147 1.00 86.38 130 GLY A C 1
ATOM 1056 O O . GLY A 1 130 ? 18.209 1.519 -26.120 1.00 86.38 130 GLY A O 1
ATOM 1057 N N . GLU A 1 131 ? 17.817 2.418 -24.103 1.00 87.38 131 GLU A N 1
ATOM 1058 C CA . GLU A 1 131 ? 19.032 3.231 -24.069 1.00 87.38 131 GLU A CA 1
ATOM 1059 C C . GLU A 1 131 ? 20.187 2.520 -23.358 1.00 87.38 131 GLU A C 1
ATOM 1061 O O . GLU A 1 131 ? 20.023 1.870 -22.324 1.00 87.38 131 GLU A O 1
ATOM 1066 N N . VAL A 1 132 ? 21.392 2.660 -23.914 1.00 85.31 132 VAL A N 1
ATOM 1067 C CA . VAL A 1 132 ? 22.630 2.116 -23.339 1.00 85.31 132 VAL A CA 1
ATOM 1068 C C . VAL A 1 132 ? 23.479 3.273 -22.812 1.00 85.31 132 VAL A C 1
ATOM 1070 O O . VAL A 1 132 ? 23.630 4.265 -23.530 1.00 85.31 132 VAL A O 1
ATOM 1073 N N . PRO A 1 133 ? 24.098 3.155 -21.620 1.00 85.25 133 PRO A N 1
ATOM 1074 C CA . PRO A 1 133 ? 24.983 4.188 -21.093 1.00 85.25 133 PRO A CA 1
ATOM 1075 C C . PRO A 1 133 ? 26.079 4.584 -22.094 1.00 85.25 133 PRO A C 1
ATOM 1077 O O . PRO A 1 133 ? 26.823 3.740 -22.608 1.00 85.25 133 PRO A O 1
ATOM 1080 N N . SER A 1 134 ? 26.197 5.885 -22.365 1.00 82.19 134 SER A N 1
ATOM 1081 C CA . SER A 1 134 ? 27.179 6.430 -23.311 1.00 82.19 134 SER A CA 1
ATOM 1082 C C . SER A 1 134 ? 28.623 6.188 -22.857 1.00 82.19 134 SER A C 1
ATOM 1084 O O . SER A 1 134 ? 29.499 5.997 -23.700 1.00 82.19 134 SER A O 1
ATOM 1086 N N . GLU A 1 135 ? 28.842 6.092 -21.545 1.00 86.19 135 GLU A N 1
ATOM 1087 C CA . GLU A 1 135 ? 30.141 5.901 -20.888 1.00 86.19 135 GLU A CA 1
ATOM 1088 C C . GLU A 1 135 ? 30.767 4.510 -21.105 1.00 86.19 135 GLU A C 1
ATOM 1090 O O . GLU A 1 135 ? 31.955 4.309 -20.847 1.00 86.19 135 GLU A O 1
ATOM 1095 N N . TRP A 1 136 ? 30.001 3.529 -21.594 1.00 85.75 136 TRP A N 1
ATOM 1096 C CA . TRP A 1 136 ? 30.496 2.163 -21.784 1.00 85.75 136 TRP A CA 1
ATOM 1097 C C . TRP A 1 136 ? 31.422 2.017 -22.988 1.00 85.75 136 TRP A C 1
ATOM 1099 O O . TRP A 1 136 ? 31.085 2.424 -24.108 1.00 85.75 136 TRP A O 1
ATOM 1109 N N . LYS A 1 137 ? 32.542 1.309 -22.786 1.00 89.75 137 LYS A N 1
ATOM 1110 C CA . LYS A 1 137 ? 33.471 0.940 -23.860 1.00 89.75 137 LYS A CA 1
ATOM 1111 C C . LYS A 1 137 ? 32.826 -0.088 -24.792 1.00 89.75 137 LYS A C 1
ATOM 1113 O O . LYS A 1 137 ? 31.913 -0.824 -24.420 1.00 89.75 137 LYS A O 1
ATOM 1118 N N . ALA A 1 138 ? 33.352 -0.202 -26.013 1.00 86.62 138 ALA A N 1
ATOM 1119 C CA . ALA A 1 138 ? 32.851 -1.155 -27.009 1.00 86.62 138 ALA A CA 1
ATOM 1120 C C . ALA A 1 138 ? 32.847 -2.615 -26.505 1.00 86.62 138 ALA A C 1
ATOM 1122 O O . ALA A 1 138 ? 31.945 -3.386 -26.835 1.00 86.62 138 ALA A O 1
ATOM 1123 N N . GLN A 1 139 ? 33.829 -2.986 -25.677 1.00 87.56 139 GLN A N 1
ATOM 1124 C CA . GLN A 1 139 ? 33.915 -4.315 -25.070 1.00 87.56 139 GLN A CA 1
ATOM 1125 C C . GLN A 1 139 ? 32.769 -4.579 -24.082 1.00 87.56 139 GLN A C 1
ATOM 1127 O O . GLN A 1 139 ? 32.149 -5.642 -24.146 1.00 87.56 139 GLN A O 1
ATOM 1132 N N . ASP A 1 140 ? 32.450 -3.604 -23.230 1.00 85.31 140 ASP A N 1
ATOM 1133 C CA . ASP A 1 140 ? 31.381 -3.710 -22.232 1.00 85.31 140 ASP A CA 1
ATOM 1134 C C . ASP A 1 140 ? 30.018 -3.832 -22.916 1.00 85.31 140 ASP A C 1
ATOM 1136 O O . ASP A 1 140 ? 29.229 -4.719 -22.591 1.00 85.31 140 ASP A O 1
ATOM 1140 N N . ARG A 1 141 ? 29.791 -3.026 -23.964 1.00 86.38 141 ARG A N 1
ATOM 1141 C CA . ARG A 1 141 ? 2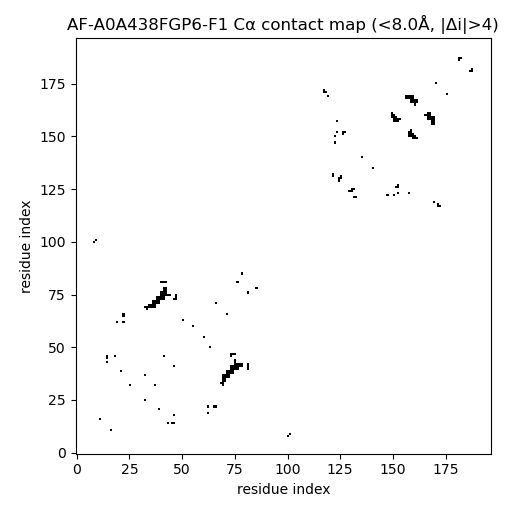8.584 -3.104 -24.802 1.00 86.38 141 ARG A CA 1
ATOM 1142 C C . ARG A 1 141 ? 28.439 -4.475 -25.458 1.00 86.38 141 ARG A C 1
ATOM 1144 O O . ARG A 1 141 ? 27.365 -5.066 -25.416 1.00 86.38 141 ARG A O 1
ATOM 1151 N N . LYS A 1 142 ? 29.518 -5.019 -26.032 1.00 88.25 142 LYS A N 1
ATOM 1152 C CA . LYS A 1 142 ? 29.495 -6.349 -26.664 1.00 88.25 142 LYS A CA 1
ATOM 1153 C C . LYS A 1 142 ? 29.140 -7.445 -25.658 1.00 88.25 142 LYS A C 1
ATOM 1155 O O . LYS A 1 142 ? 28.327 -8.316 -25.960 1.00 88.25 142 LYS A O 1
ATOM 1160 N N . HIS A 1 143 ? 29.731 -7.400 -24.467 1.00 87.44 143 HIS A N 1
ATOM 1161 C CA . HIS A 1 143 ? 29.426 -8.344 -23.395 1.00 87.44 143 HIS A CA 1
ATOM 1162 C C . HIS A 1 143 ? 27.978 -8.202 -22.897 1.00 87.44 143 HIS A C 1
ATOM 1164 O O . HIS A 1 143 ? 27.317 -9.207 -22.634 1.00 87.44 143 HIS A O 1
ATOM 1170 N N . PHE A 1 144 ? 27.472 -6.972 -22.798 1.00 88.88 144 PHE A N 1
ATOM 1171 C CA . PHE A 1 144 ? 26.093 -6.687 -22.419 1.00 88.88 144 PHE A CA 1
ATOM 1172 C C . PHE A 1 144 ? 25.088 -7.280 -23.414 1.00 88.88 144 PHE A C 1
ATOM 1174 O O . PHE A 1 144 ? 24.246 -8.089 -23.024 1.00 88.88 144 PHE A O 1
ATOM 1181 N N . PHE A 1 145 ? 25.231 -6.976 -24.708 1.00 89.50 145 PHE A N 1
ATOM 1182 C CA . PHE A 1 145 ? 24.341 -7.500 -25.750 1.00 89.50 145 PHE A CA 1
ATOM 1183 C C . PHE A 1 145 ? 24.406 -9.024 -25.887 1.00 89.50 145 PHE A C 1
ATOM 1185 O O . PHE A 1 145 ? 23.401 -9.656 -26.192 1.00 89.50 145 PHE A O 1
ATOM 1192 N N . ALA A 1 146 ? 25.548 -9.649 -25.589 1.00 89.44 146 ALA A N 1
ATOM 1193 C CA . ALA A 1 146 ? 25.640 -11.108 -25.566 1.00 89.44 146 ALA A CA 1
ATOM 1194 C C . ALA A 1 146 ? 24.770 -11.750 -24.469 1.00 89.44 146 ALA A C 1
ATOM 1196 O O . ALA A 1 146 ? 24.369 -12.905 -24.596 1.00 89.44 146 ALA A O 1
ATOM 1197 N N . LYS A 1 147 ? 24.493 -11.022 -23.380 1.00 88.56 147 LYS A N 1
ATOM 1198 C CA . LYS A 1 147 ? 23.756 -11.530 -22.216 1.00 88.56 147 LYS A CA 1
ATOM 1199 C C . LYS A 1 147 ? 22.310 -11.048 -22.152 1.00 88.56 147 LYS A C 1
ATOM 1201 O O . LYS A 1 147 ? 21.518 -11.699 -21.478 1.00 88.56 147 LYS A O 1
ATOM 1206 N N . ILE A 1 148 ? 21.959 -9.954 -22.831 1.00 89.88 148 ILE A N 1
ATOM 1207 C CA . ILE A 1 148 ? 20.657 -9.289 -22.672 1.00 89.88 148 ILE A CA 1
ATOM 1208 C C . ILE A 1 148 ? 19.470 -10.185 -23.039 1.00 89.88 148 ILE A C 1
ATOM 1210 O O . ILE A 1 148 ? 18.462 -10.175 -22.346 1.00 89.88 148 ILE A O 1
ATOM 1214 N N . HIS A 1 149 ? 19.628 -11.040 -24.054 1.00 88.38 149 HIS A N 1
ATOM 1215 C CA . HIS A 1 149 ? 18.585 -11.963 -24.515 1.00 88.38 149 HIS A CA 1
ATOM 1216 C C . HIS A 1 149 ? 18.178 -13.017 -23.478 1.00 88.38 149 HIS A C 1
ATOM 1218 O O . HIS A 1 149 ? 17.132 -13.641 -23.618 1.00 88.38 149 HIS A O 1
ATOM 1224 N N . ALA A 1 150 ? 18.994 -13.234 -22.442 1.00 90.44 150 ALA A N 1
ATOM 1225 C CA . ALA A 1 150 ? 18.661 -14.144 -21.353 1.00 90.44 150 ALA A CA 1
ATOM 1226 C C . ALA A 1 150 ? 17.753 -13.503 -20.292 1.00 90.44 150 ALA A C 1
ATOM 1228 O O . ALA A 1 150 ? 17.388 -14.190 -19.340 1.00 90.44 150 ALA A O 1
ATOM 1229 N N . TYR A 1 151 ? 17.413 -12.217 -20.418 1.00 92.00 151 TYR A N 1
ATOM 1230 C CA . TYR A 1 151 ? 16.629 -11.478 -19.434 1.00 92.00 151 TYR A CA 1
ATOM 1231 C C . TYR A 1 151 ? 15.343 -10.922 -20.039 1.00 92.00 151 TYR A C 1
ATOM 1233 O O . TYR A 1 151 ? 15.296 -10.584 -21.221 1.00 92.00 151 TYR A O 1
ATOM 1241 N N . TYR A 1 152 ? 14.314 -10.787 -19.207 1.00 91.12 152 TYR A N 1
ATOM 1242 C CA . TYR A 1 152 ? 13.118 -10.018 -19.530 1.00 91.12 152 TYR A CA 1
ATOM 1243 C C . TYR A 1 152 ? 12.667 -9.209 -18.313 1.00 91.12 152 TYR A C 1
ATOM 1245 O O . TYR A 1 152 ? 12.924 -9.592 -17.167 1.00 91.12 152 TYR A O 1
ATOM 1253 N N . TRP A 1 153 ? 12.034 -8.070 -18.581 1.00 88.88 153 TRP A N 1
ATOM 1254 C CA . TRP A 1 153 ? 11.543 -7.143 -17.571 1.00 88.88 153 TRP A CA 1
ATOM 1255 C C . TRP A 1 153 ? 10.025 -7.249 -17.471 1.00 88.88 153 TRP A C 1
ATOM 1257 O O . TRP A 1 153 ? 9.328 -7.128 -18.477 1.00 88.88 153 TRP A O 1
ATOM 1267 N N . GLU A 1 154 ? 9.533 -7.473 -16.261 1.00 86.44 154 GLU A N 1
ATOM 1268 C CA . GLU A 1 154 ? 8.118 -7.453 -15.914 1.00 86.44 154 GLU A CA 1
ATOM 1269 C C . GLU A 1 154 ? 8.003 -6.615 -14.646 1.00 86.44 154 GLU A C 1
ATOM 1271 O O . GLU A 1 154 ? 8.297 -7.091 -13.551 1.00 86.44 154 GLU A O 1
ATOM 1276 N N . GLU A 1 155 ? 7.691 -5.331 -14.827 1.00 76.19 155 GLU A N 1
ATOM 1277 C CA . GLU A 1 155 ? 7.733 -4.323 -13.768 1.00 76.19 155 GLU A CA 1
ATOM 1278 C C . GLU A 1 155 ? 7.034 -4.810 -12.485 1.00 76.19 155 GLU A C 1
ATOM 1280 O O . GLU A 1 155 ? 5.903 -5.299 -12.559 1.00 76.19 155 GLU A O 1
ATOM 1285 N N . PRO A 1 156 ? 7.675 -4.693 -11.302 1.00 77.00 156 PRO A N 1
ATOM 1286 C CA . PRO A 1 156 ? 8.980 -4.077 -10.999 1.00 77.00 156 PRO A CA 1
ATOM 1287 C C . PRO A 1 156 ? 10.167 -5.067 -10.975 1.00 77.00 156 PRO A C 1
ATOM 1289 O O . PRO A 1 156 ? 11.202 -4.800 -10.361 1.00 77.00 156 PRO A O 1
ATOM 1292 N N . PHE A 1 157 ? 10.025 -6.246 -11.578 1.00 84.19 157 PHE A N 1
ATOM 1293 C CA . PHE A 1 157 ? 10.964 -7.354 -11.437 1.00 84.19 157 PHE A CA 1
ATOM 1294 C C . PHE A 1 157 ? 11.712 -7.685 -12.732 1.00 84.19 157 PHE A C 1
ATOM 1296 O O . PHE A 1 157 ? 11.174 -7.692 -13.839 1.00 84.19 157 PHE A O 1
ATOM 1303 N N . LEU A 1 158 ? 12.988 -8.041 -12.570 1.00 87.25 158 LEU A N 1
ATOM 1304 C CA . LEU A 1 158 ? 13.799 -8.609 -13.638 1.00 87.25 158 LEU A CA 1
ATOM 1305 C C . LEU A 1 158 ? 13.846 -10.127 -13.494 1.00 87.25 158 LEU A C 1
ATOM 1307 O O . LEU A 1 158 ? 14.104 -10.651 -12.407 1.00 87.25 158 LEU A O 1
ATOM 1311 N N . PHE A 1 159 ? 13.676 -10.830 -14.604 1.00 89.69 159 PHE A N 1
ATOM 1312 C CA . PHE A 1 159 ? 13.743 -12.281 -14.660 1.00 89.69 159 PHE A CA 1
ATOM 1313 C C . PHE A 1 159 ? 14.824 -12.748 -15.629 1.00 89.69 159 PHE A C 1
ATOM 1315 O O . PHE A 1 159 ? 15.140 -12.076 -16.613 1.00 89.69 159 PHE A O 1
ATOM 1322 N N . LYS A 1 160 ? 15.390 -13.925 -15.348 1.00 92.06 160 LYS A N 1
ATOM 1323 C CA . LYS A 1 160 ? 16.407 -14.578 -16.174 1.00 92.06 160 LYS A CA 1
ATOM 1324 C C . LYS A 1 160 ? 15.955 -15.968 -16.608 1.00 92.06 160 LYS A C 1
ATOM 1326 O O . LYS A 1 160 ? 15.561 -16.780 -15.770 1.00 92.06 160 LYS A O 1
ATOM 1331 N N . TYR A 1 161 ? 16.122 -16.264 -17.892 1.00 89.50 161 TYR A N 1
ATOM 1332 C CA . TYR A 1 161 ? 16.034 -17.613 -18.438 1.00 89.50 161 TYR A CA 1
ATOM 1333 C C . TYR A 1 161 ? 17.294 -18.401 -18.069 1.00 89.50 161 TYR A C 1
ATOM 1335 O O . TYR A 1 161 ? 18.409 -18.071 -18.489 1.00 89.50 161 TYR A O 1
ATOM 1343 N N . CYS A 1 162 ? 17.134 -19.432 -17.243 1.00 86.50 162 CYS A N 1
ATOM 1344 C CA . CYS A 1 162 ? 18.219 -20.338 -16.893 1.00 86.50 162 CYS A CA 1
ATOM 1345 C C . CYS A 1 162 ? 18.306 -21.513 -17.883 1.00 86.50 162 CYS A C 1
ATOM 1347 O O . CYS A 1 162 ? 17.352 -21.852 -18.580 1.00 86.50 162 CYS A O 1
ATOM 1349 N N . ALA A 1 163 ? 19.486 -22.138 -17.964 1.00 83.62 163 ALA A N 1
ATOM 1350 C CA . ALA A 1 163 ? 19.743 -23.247 -18.892 1.00 83.62 163 ALA A CA 1
ATOM 1351 C C . ALA A 1 163 ? 18.882 -24.495 -18.607 1.00 83.62 163 ALA A C 1
ATOM 1353 O O . ALA A 1 163 ? 18.669 -25.318 -19.493 1.00 83.62 163 ALA A O 1
ATOM 1354 N N . ASP A 1 164 ? 18.367 -24.610 -17.384 1.00 86.62 164 ASP A N 1
ATOM 1355 C CA . ASP A 1 164 ? 17.428 -25.638 -16.929 1.00 86.62 164 ASP A CA 1
ATOM 1356 C C . ASP A 1 164 ? 15.967 -25.353 -17.327 1.00 86.62 164 ASP A C 1
ATOM 1358 O O . ASP A 1 164 ? 15.069 -26.050 -16.864 1.00 86.62 164 ASP A O 1
ATOM 1362 N N . GLN A 1 165 ? 15.725 -24.355 -18.189 1.00 82.94 165 GLN A N 1
ATOM 1363 C CA . GLN A 1 165 ? 14.396 -23.901 -18.624 1.00 82.94 165 GLN A CA 1
ATOM 1364 C C . GLN A 1 165 ? 13.535 -23.311 -17.497 1.00 82.94 165 GLN A C 1
ATOM 1366 O O . GLN A 1 165 ? 12.345 -23.067 -17.690 1.00 82.94 165 GLN A O 1
ATOM 1371 N N . ILE A 1 166 ? 14.121 -23.043 -16.327 1.00 83.81 166 ILE A N 1
ATOM 1372 C CA . ILE A 1 166 ? 13.433 -22.385 -15.221 1.00 83.81 166 ILE A CA 1
ATOM 1373 C C . ILE A 1 166 ? 13.669 -20.879 -15.323 1.00 83.81 166 ILE A C 1
ATOM 1375 O O . ILE A 1 166 ? 14.792 -20.407 -15.515 1.00 83.81 166 ILE A O 1
ATOM 1379 N N . ILE A 1 167 ? 12.598 -20.110 -15.163 1.00 88.38 167 ILE A N 1
ATOM 1380 C CA . ILE A 1 167 ? 12.668 -18.657 -15.058 1.00 88.38 167 ILE A CA 1
ATOM 1381 C C . ILE A 1 167 ? 12.901 -18.294 -13.593 1.00 88.38 167 ILE A C 1
ATOM 1383 O O . ILE A 1 167 ? 12.165 -18.739 -12.712 1.00 88.38 167 ILE A O 1
ATOM 1387 N N . ARG A 1 168 ? 13.931 -17.490 -13.317 1.00 87.81 168 ARG A N 1
ATOM 1388 C CA . ARG A 1 168 ? 14.267 -17.058 -11.952 1.00 87.81 168 ARG A CA 1
ATOM 1389 C C . ARG A 1 168 ? 14.243 -15.544 -11.832 1.00 87.81 168 ARG A C 1
ATOM 1391 O O . ARG A 1 168 ? 14.810 -14.850 -12.675 1.00 87.81 168 ARG A O 1
ATOM 1398 N N . LYS A 1 169 ? 13.631 -15.052 -10.753 1.00 87.81 169 LYS A N 1
ATOM 1399 C CA . LYS A 1 169 ? 13.670 -13.638 -10.366 1.00 87.81 169 LYS A CA 1
ATOM 1400 C C . LYS A 1 169 ? 15.105 -13.247 -9.999 1.00 87.81 169 LYS A C 1
ATOM 1402 O O . LYS A 1 169 ? 15.765 -13.949 -9.232 1.00 87.81 169 LYS A O 1
ATOM 1407 N N . CYS A 1 170 ? 15.592 -12.141 -10.550 1.00 86.31 170 CYS A N 1
ATOM 1408 C CA . CYS A 1 170 ? 16.853 -11.531 -10.148 1.00 86.31 170 CYS A CA 1
ATOM 1409 C C . CYS A 1 170 ? 16.659 -10.798 -8.818 1.00 86.31 170 CYS A C 1
ATOM 1411 O O . CYS A 1 170 ? 15.721 -10.020 -8.666 1.00 86.31 170 CYS A O 1
ATOM 1413 N N . VAL A 1 171 ? 17.547 -11.067 -7.862 1.00 78.25 171 VAL A N 1
ATOM 1414 C CA . VAL A 1 171 ? 17.480 -10.532 -6.497 1.00 78.25 171 VAL A CA 1
ATOM 1415 C C . VAL A 1 171 ? 18.774 -9.753 -6.215 1.00 78.25 171 VAL A C 1
ATOM 1417 O O . VAL A 1 171 ? 19.856 -10.286 -6.509 1.00 78.25 171 VAL A O 1
ATOM 1420 N N . PRO A 1 172 ? 18.700 -8.508 -5.702 1.00 74.94 172 PRO A N 1
ATOM 1421 C CA . PRO A 1 172 ? 19.869 -7.740 -5.272 1.00 74.94 172 PRO A CA 1
ATOM 1422 C C . PRO A 1 172 ? 20.686 -8.491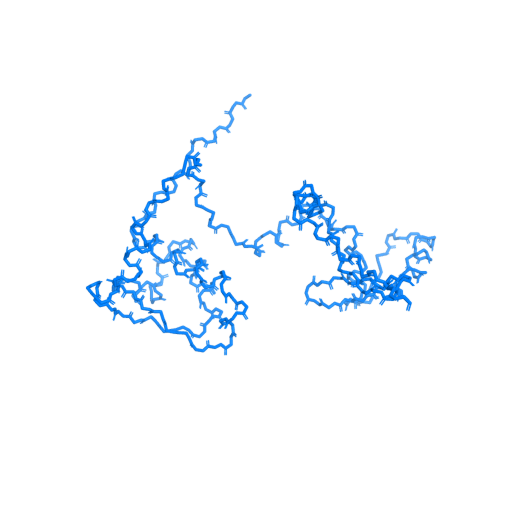 -4.214 1.00 74.94 172 PRO A C 1
ATOM 1424 O O . PRO A 1 172 ? 20.145 -9.294 -3.459 1.00 74.94 172 PRO A O 1
ATOM 1427 N N . GLU A 1 173 ? 21.989 -8.223 -4.128 1.00 69.56 173 GLU A N 1
ATOM 1428 C CA . GLU A 1 173 ? 22.868 -8.874 -3.139 1.00 69.56 173 GLU A CA 1
ATOM 1429 C C . GLU A 1 173 ? 22.414 -8.617 -1.690 1.00 69.56 173 GLU A C 1
ATOM 1431 O O . GLU A 1 173 ? 22.534 -9.499 -0.843 1.00 69.56 173 GLU A O 1
ATOM 1436 N N . GLU A 1 174 ? 21.830 -7.448 -1.416 1.00 64.75 174 GLU A N 1
ATOM 1437 C CA . GLU A 1 174 ? 21.290 -7.085 -0.099 1.00 64.75 174 GLU A CA 1
ATOM 1438 C C . GLU A 1 174 ? 20.112 -7.986 0.323 1.00 64.75 174 GLU A C 1
ATO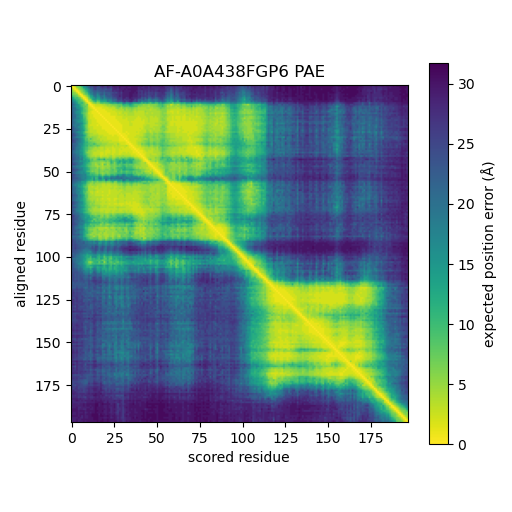M 1440 O O . GLU A 1 174 ? 20.024 -8.404 1.476 1.00 64.75 174 GLU A O 1
ATOM 1445 N N . GLU A 1 175 ? 19.243 -8.368 -0.618 1.00 62.78 175 GLU A N 1
ATOM 1446 C CA . GLU A 1 175 ? 18.091 -9.246 -0.362 1.00 62.78 175 GLU A CA 1
ATOM 1447 C C . GLU A 1 175 ? 18.475 -10.739 -0.294 1.00 62.78 175 GLU A C 1
ATOM 1449 O O . GLU A 1 175 ? 17.746 -11.558 0.278 1.00 62.78 175 GLU A O 1
ATOM 1454 N N . GLN A 1 176 ? 19.642 -11.121 -0.828 1.00 58.50 176 GLN A N 1
ATOM 1455 C CA . GLN A 1 176 ? 20.129 -12.505 -0.760 1.00 58.50 176 GLN A CA 1
ATOM 1456 C C . GLN A 1 176 ? 20.448 -12.940 0.680 1.00 58.50 176 GLN A C 1
ATOM 1458 O O . GLN A 1 176 ? 20.280 -14.117 1.007 1.00 58.50 176 GLN A O 1
ATOM 1463 N N . GLN A 1 177 ? 20.821 -12.007 1.566 1.00 51.38 177 GLN A N 1
ATOM 1464 C CA . GLN A 1 177 ? 21.084 -12.300 2.983 1.00 51.38 177 GLN A CA 1
ATOM 1465 C C . GLN A 1 177 ? 19.820 -12.733 3.746 1.00 51.38 177 GLN A C 1
ATOM 1467 O O . GLN A 1 177 ? 19.892 -13.611 4.601 1.00 51.38 177 GLN A O 1
ATOM 1472 N N . GLY A 1 178 ? 18.643 -12.197 3.400 1.00 49.22 178 GLY A N 1
ATOM 1473 C CA . GLY A 1 178 ? 17.370 -12.636 3.987 1.00 49.22 178 GLY A CA 1
ATOM 1474 C C . GLY A 1 178 ? 16.952 -14.044 3.544 1.00 49.22 178 GLY A C 1
ATOM 1475 O O . GLY A 1 178 ? 16.286 -14.763 4.287 1.00 49.22 178 GLY A O 1
ATOM 1476 N N . SER A 1 179 ? 17.389 -14.466 2.353 1.00 46.22 179 SER A N 1
ATOM 1477 C CA . SER A 1 179 ? 17.062 -15.776 1.775 1.00 46.22 179 SER A CA 1
ATOM 1478 C C . SER A 1 179 ? 17.936 -16.915 2.315 1.00 46.22 179 SER A C 1
ATOM 1480 O O . SER A 1 179 ? 17.496 -18.066 2.310 1.00 46.22 179 SER A O 1
ATOM 1482 N N . SER A 1 180 ? 19.146 -16.638 2.830 1.00 45.16 180 SER A N 1
ATOM 1483 C CA . SER A 1 180 ? 19.987 -17.684 3.446 1.00 45.16 180 SER A CA 1
ATOM 1484 C C . SER A 1 180 ? 19.346 -18.253 4.715 1.00 45.16 180 SER A C 1
ATOM 1486 O O . SER A 1 180 ? 19.455 -19.450 4.977 1.00 45.16 180 SER A O 1
ATOM 1488 N N . HIS A 1 181 ? 18.568 -17.437 5.437 1.00 39.84 181 HIS A N 1
ATOM 1489 C CA . HIS A 1 181 ? 17.832 -17.865 6.627 1.00 39.84 181 HIS A CA 1
ATOM 1490 C C . HIS A 1 181 ? 16.765 -18.933 6.316 1.00 39.84 181 HIS A C 1
ATOM 1492 O O . HIS A 1 181 ? 16.425 -19.755 7.169 1.00 39.84 181 HIS A O 1
ATOM 1498 N N . CYS A 1 182 ? 16.255 -18.970 5.079 1.00 45.03 182 CYS A N 1
ATOM 1499 C CA . CYS A 1 182 ? 15.329 -20.005 4.613 1.00 45.03 182 CYS A CA 1
ATOM 1500 C C . CYS A 1 182 ? 16.031 -21.323 4.245 1.00 45.03 182 CYS A C 1
ATOM 1502 O O . CYS A 1 182 ? 15.382 -22.367 4.243 1.00 45.03 182 CYS A O 1
ATOM 1504 N N . HIS A 1 183 ? 17.334 -21.289 3.954 1.00 48.09 183 HIS A N 1
ATOM 1505 C CA . HIS A 1 183 ? 18.134 -22.475 3.636 1.00 48.09 183 HIS A CA 1
ATOM 1506 C C . HIS A 1 183 ? 18.852 -23.073 4.856 1.00 48.09 183 HIS A C 1
ATOM 1508 O O . HIS A 1 183 ? 19.205 -24.249 4.823 1.00 48.09 183 HIS A O 1
ATOM 1514 N N . GLU A 1 184 ? 19.039 -22.303 5.931 1.00 38.88 184 GLU A N 1
ATOM 1515 C CA . GLU A 1 184 ? 19.687 -22.769 7.169 1.00 38.88 184 GLU A CA 1
ATOM 1516 C C . GLU A 1 184 ? 18.703 -23.313 8.218 1.00 38.88 184 GLU A C 1
ATOM 1518 O O . GLU A 1 184 ? 19.102 -24.061 9.111 1.00 38.88 184 GLU A O 1
ATOM 1523 N N . ASN A 1 185 ? 17.408 -23.005 8.099 1.00 42.16 185 ASN A N 1
ATOM 1524 C CA . ASN A 1 185 ? 16.382 -23.535 8.994 1.00 42.16 185 ASN A CA 1
ATOM 1525 C C . ASN A 1 185 ? 15.822 -24.874 8.481 1.00 42.16 185 ASN A C 1
ATOM 1527 O O . ASN A 1 185 ? 15.595 -25.061 7.287 1.00 42.16 185 ASN A O 1
ATOM 1531 N N . ALA A 1 186 ? 15.554 -25.800 9.409 1.00 40.06 186 ALA A N 1
ATOM 1532 C CA . ALA A 1 186 ? 15.238 -27.224 9.193 1.00 40.06 186 ALA A CA 1
ATOM 1533 C C . ALA A 1 186 ? 13.990 -27.555 8.332 1.00 40.06 186 ALA A C 1
ATOM 1535 O O . ALA A 1 186 ? 13.601 -28.716 8.231 1.00 40.06 186 ALA A O 1
ATOM 1536 N N . CYS A 1 187 ? 13.360 -26.563 7.702 1.00 47.00 187 CYS A N 1
ATOM 1537 C CA . CYS A 1 187 ? 12.147 -26.706 6.896 1.00 47.00 187 CYS A CA 1
ATOM 1538 C C . CYS A 1 187 ? 12.404 -26.682 5.376 1.00 47.00 187 CYS A C 1
ATOM 1540 O O . CYS A 1 187 ? 11.449 -26.639 4.601 1.00 47.00 187 CYS A O 1
ATOM 1542 N N . GLY A 1 188 ? 13.666 -26.726 4.930 1.00 39.69 188 GLY A N 1
ATOM 1543 C CA . GLY A 1 188 ? 14.038 -26.878 3.520 1.00 39.69 188 GLY A CA 1
ATOM 1544 C C . GLY A 1 188 ? 13.660 -28.259 2.975 1.00 39.69 188 GLY A C 1
ATOM 1545 O O . GLY A 1 188 ? 14.487 -29.165 2.915 1.00 39.69 188 GLY A O 1
ATOM 1546 N N . GLY A 1 189 ? 12.388 -28.437 2.615 1.00 34.72 189 GLY A N 1
ATOM 1547 C CA . GLY A 1 189 ? 11.843 -29.681 2.085 1.00 34.72 189 GLY A CA 1
ATOM 1548 C C . GLY A 1 189 ? 12.558 -30.135 0.811 1.00 34.72 189 GLY A C 1
ATOM 1549 O O . GLY A 1 189 ? 12.295 -29.636 -0.281 1.00 34.72 189 GLY A O 1
ATOM 1550 N N . HIS A 1 190 ? 13.422 -31.139 0.941 1.00 39.72 190 HIS A N 1
ATOM 1551 C CA . HIS A 1 190 ? 13.883 -31.951 -0.177 1.00 39.72 190 HIS A CA 1
ATOM 1552 C C . HIS A 1 190 ? 12.712 -32.792 -0.697 1.00 39.72 190 HIS A C 1
ATOM 1554 O O . HIS A 1 190 ? 12.456 -33.891 -0.207 1.00 39.72 190 HIS A O 1
ATOM 1560 N N . PHE A 1 191 ? 12.009 -32.312 -1.723 1.00 35.41 191 PHE A N 1
ATOM 1561 C CA . PHE A 1 191 ? 11.103 -33.158 -2.501 1.00 35.41 191 PHE A CA 1
ATOM 1562 C C . PHE A 1 191 ? 11.920 -33.965 -3.522 1.00 35.41 191 PHE A C 1
ATOM 1564 O O . PHE A 1 191 ? 11.951 -33.677 -4.716 1.00 35.41 191 PHE A O 1
ATOM 1571 N N . ALA A 1 192 ? 12.635 -34.984 -3.040 1.00 33.31 192 ALA A N 1
ATOM 1572 C CA . ALA A 1 192 ? 13.189 -36.018 -3.903 1.00 33.31 192 ALA A CA 1
ATOM 1573 C C . ALA A 1 192 ? 12.054 -36.982 -4.273 1.00 33.31 192 ALA A C 1
ATOM 1575 O O . ALA A 1 192 ? 11.675 -37.846 -3.484 1.00 33.31 192 ALA A O 1
ATOM 1576 N N . SER A 1 193 ? 11.487 -36.831 -5.472 1.00 33.47 193 SER A N 1
ATOM 1577 C CA . SER A 1 193 ? 10.569 -37.832 -6.013 1.00 33.47 193 SER A CA 1
ATOM 1578 C C . SER A 1 193 ? 11.376 -39.090 -6.345 1.00 33.47 193 SER A C 1
ATOM 1580 O O . SER A 1 193 ? 12.077 -39.152 -7.356 1.00 33.47 193 SER A O 1
ATOM 1582 N N . GLN A 1 194 ? 11.341 -40.082 -5.453 1.00 33.25 194 GLN A N 1
ATOM 1583 C CA . GLN A 1 194 ? 11.857 -41.408 -5.761 1.00 33.25 194 GLN A CA 1
ATOM 1584 C C . GLN A 1 194 ? 10.941 -42.066 -6.793 1.00 33.25 194 GLN A C 1
ATOM 1586 O O . GLN A 1 194 ? 9.792 -42.388 -6.502 1.00 33.25 194 GLN A O 1
ATOM 1591 N N . LYS A 1 195 ? 11.467 -42.305 -7.996 1.00 36.12 195 LYS A N 1
ATOM 1592 C CA . LYS A 1 195 ? 10.897 -43.295 -8.912 1.00 36.12 195 LYS A CA 1
ATOM 1593 C C . LYS A 1 195 ? 11.448 -44.668 -8.557 1.00 36.12 195 LYS A C 1
ATOM 1595 O O . LYS A 1 195 ? 12.649 -44.879 -8.704 1.00 36.12 195 LYS A O 1
ATOM 1600 N N . LYS A 1 196 ? 10.564 -45.584 -8.162 1.00 32.34 196 LYS A N 1
ATOM 1601 C CA . LYS A 1 196 ? 10.719 -47.040 -8.305 1.00 32.34 196 LYS A CA 1
ATOM 1602 C C . LYS A 1 196 ? 9.338 -47.707 -8.365 1.00 32.34 196 LYS A C 1
ATOM 1604 O O . LYS A 1 196 ? 8.387 -47.109 -7.857 1.00 32.34 196 LYS A O 1
ATOM 1609 N N . PRO A 1 197 ? 9.234 -48.947 -8.869 1.00 45.91 197 PRO A N 1
ATOM 1610 C CA . PRO A 1 197 ? 10.277 -49.785 -9.474 1.00 45.91 197 PRO A CA 1
ATOM 1611 C C . PRO A 1 197 ? 10.212 -49.857 -11.004 1.00 45.91 197 PRO A C 1
ATOM 1613 O O . PRO A 1 197 ? 9.109 -49.706 -11.573 1.00 45.91 197 PRO A O 1
#

pLDDT: mean 71.47, std 18.31, range [30.03, 92.06]

Nearest PDB structures (foldseek):
  4r66-assembly1_A  TM=4.418E-01  e=7.190E+00  Homo sapiens
  6i5w-assembly1_A  TM=4.046E-01  e=6.306E+00  Bifidobacterium
  6zbu-assembly1_A  TM=1.628E-01  e=5.206E-01  Homo sapiens

Sequence (197 aa):
MQANIERSSKNYTTTEKELLAVVFALDKFRAYLVGSFIIVFTDHSALKYLLTKQDAKARLIRWILLLQEFDLQIRDKKGVENVVADHLSRLAIAHNSHVLPINDDFPEESLMLLEKAPWYAHIANYLVTGEVPSEWKAQDRKHFFAKIHAYYWEEPFLFKYCADQIIRKCVPEEEQQGSSHCHENACGGHFASQKKP

Solvent-accessible surface area (backbone atoms only — not comparable to full-atom values): 12839 Å² total; per-residue (Å²): 135,88,79,78,87,83,82,73,82,72,82,67,51,73,69,53,48,53,51,47,52,52,54,52,50,51,62,76,42,31,95,77,42,63,94,41,84,41,77,47,76,38,65,54,64,65,61,65,52,54,80,73,49,87,91,51,59,74,70,54,49,51,53,48,57,60,53,66,73,40,56,68,44,78,40,77,39,62,58,90,78,37,51,69,60,55,50,61,73,63,58,71,76,91,56,101,60,78,84,68,78,83,80,83,74,54,83,69,55,55,71,79,58,62,89,63,77,49,95,56,46,69,58,52,46,27,73,73,71,72,56,73,73,83,87,58,52,74,66,57,51,53,57,46,65,74,51,49,83,42,49,52,76,54,91,97,42,46,34,33,65,41,96,84,76,47,76,42,77,66,74,46,78,80,60,50,64,68,53,50,59,57,69,74,40,98,76,62,76,80,83,74,83,78,85,78,134

Mean predicted aligned error: 17.45 Å

Organism: Vitis vinifera (NCBI:txid29760)

Foldseek 3Di:
DDPDPPDDPPPDDPLRVVLVVVLVVCVVCVVVFQPDAEEAEDQDPVNVCLLVDPPDDPLSVVSNVSVVRGNYDYDYDHVVVVVVVVVVVPPPPPDPDPPPRPDSDDPCVVVVVCPDDFPCNQLQCCLVPVDHDPPDDPVRVVVCVVQSVQWHDDPPWIWGQDPVRDIDTDDGPVVVVVVVVVVPDPPPDDPPPDDDD

InterPro domains:
  IPR041373 Reverse transcriptase, RNase H-like domain [PF17917] (5-70)
  IPR043502 DNA/RNA polymerase superfamily [SSF56672] (9-74)